Protein AF-A0A9W9ABX6-F1 (afdb_monomer_lite)

Sequence (262 aa):
MSFTVTTTETIQERRARLVCEQAERSRLRQLEVEAQEAAFEEEMLRLEEEAAREAEREAEKKRVEEEKKLEEEKQAAKKREEERILEENIAKAKADALKKLAEEERIRDQRRSQALQELQEHRNHAAQAASRHSSDQASQEPSGSKQKIFKSASVVRNTPEVERLVLKRKRPVSVIGIAPDPNEDPTPGNDDDDNDESDDEDDDDDDAPPTPSRNREACLRCVMQGNTINCIAQPGKPRTQACLRCHQQRQWCSWSGENAVS

Secondary structure (DSSP, 8-state):
----------HHHHHHHHHHHHHHHHHHHHHHHHHHHHHHHHHHHHHHHHHHHHHHHHHHHHHHHHHHHHHHHHHHHHHHHHHHHHHHHHHHHHHHHHHHHHHHHHHHHHHHHHHHHHHHHHHHHHHHHHHHHHHHHTT-------------------PPP--------------------------------------------TT------TT----HHHHHTT--TT-PPPTTS-TTSPPHHHHHTT------SS----

pLDDT: mean 72.2, std 23.85, range [30.09, 97.62]

Structure (mmCIF, N/CA/C/O backbone):
data_AF-A0A9W9ABX6-F1
#
_entry.id   AF-A0A9W9ABX6-F1
#
loop_
_atom_site.group_PDB
_atom_site.id
_atom_site.type_symbol
_atom_site.label_atom_id
_atom_site.label_alt_id
_atom_site.label_comp_id
_atom_site.label_asym_id
_atom_site.label_entity_id
_atom_site.label_seq_id
_atom_site.pdbx_PDB_ins_code
_atom_site.Cartn_x
_atom_site.Cartn_y
_atom_site.Cartn_z
_atom_site.occupancy
_atom_site.B_iso_or_equiv
_atom_site.auth_seq_id
_atom_site.auth_comp_id
_atom_site.auth_asym_id
_atom_site.auth_atom_id
_atom_site.pdbx_PDB_model_num
ATOM 1 N N . MET A 1 1 ? -42.541 -33.511 94.798 1.00 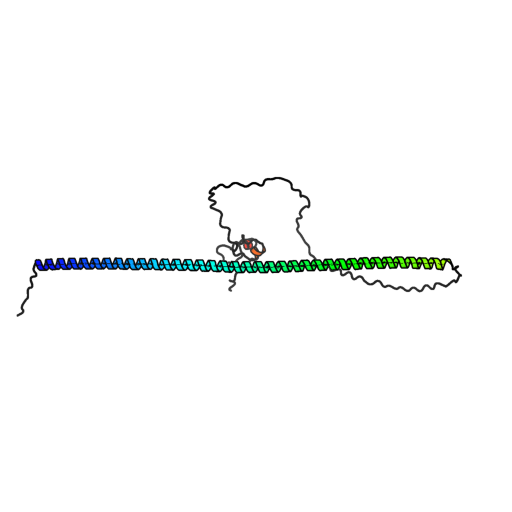41.09 1 MET A N 1
ATOM 2 C CA . MET A 1 1 ? -43.414 -33.378 93.608 1.00 41.09 1 MET A CA 1
ATOM 3 C C . MET A 1 1 ? -43.090 -32.054 92.935 1.00 41.09 1 MET A C 1
ATOM 5 O O . MET A 1 1 ? -42.639 -31.149 93.627 1.00 41.09 1 MET A O 1
ATOM 9 N N . SER A 1 2 ? -43.203 -31.984 91.612 1.00 44.22 2 SER A N 1
ATOM 10 C CA . SER A 1 2 ? -42.590 -30.934 90.786 1.00 44.22 2 SER A CA 1
ATOM 11 C C . SER A 1 2 ? -43.296 -29.578 90.896 1.00 44.22 2 SER A C 1
ATOM 13 O O . SER A 1 2 ? -44.522 -29.525 90.895 1.00 44.22 2 SER A O 1
ATOM 15 N N . PHE A 1 3 ? -42.528 -28.484 90.916 1.00 46.59 3 PHE A N 1
ATOM 16 C CA . PHE A 1 3 ? -43.066 -27.131 90.750 1.00 46.59 3 PHE A CA 1
ATOM 17 C C . PHE A 1 3 ? -43.376 -26.867 89.270 1.00 46.59 3 PHE A C 1
ATOM 19 O O . PHE A 1 3 ? -42.469 -26.821 88.441 1.00 46.59 3 PHE A O 1
ATOM 26 N N . THR A 1 4 ? -44.648 -26.663 88.938 1.00 58.16 4 THR A N 1
ATOM 27 C CA . THR A 1 4 ? -45.074 -26.171 87.622 1.00 58.16 4 THR A CA 1
ATOM 28 C C . THR A 1 4 ? -45.026 -24.646 87.607 1.00 58.16 4 THR A C 1
ATOM 30 O O . THR A 1 4 ? -45.903 -23.992 88.170 1.00 58.16 4 THR A O 1
ATOM 33 N N . VAL A 1 5 ? -44.010 -24.070 86.964 1.00 47.75 5 VAL A N 1
ATOM 34 C CA . VAL A 1 5 ? -43.932 -22.621 86.735 1.00 47.75 5 VAL A CA 1
ATOM 35 C C . VAL A 1 5 ? -44.854 -22.256 85.571 1.00 47.75 5 VAL A C 1
ATOM 37 O O . VAL A 1 5 ? -44.554 -22.555 84.419 1.00 47.75 5 VAL A O 1
ATOM 40 N N . THR A 1 6 ? -45.981 -21.609 85.865 1.00 56.56 6 THR A N 1
ATOM 41 C CA . THR A 1 6 ? -46.888 -21.044 84.856 1.00 56.56 6 THR A CA 1
ATOM 42 C C . THR A 1 6 ? -46.567 -19.570 84.624 1.00 56.56 6 THR A C 1
ATOM 44 O O . THR A 1 6 ? -47.013 -18.707 85.379 1.00 56.56 6 THR A O 1
ATOM 47 N N . THR A 1 7 ? -45.803 -19.267 83.577 1.00 60.34 7 THR A N 1
ATOM 48 C CA . THR A 1 7 ? -45.544 -17.893 83.124 1.00 60.34 7 THR A CA 1
ATOM 49 C C . THR A 1 7 ? -46.699 -17.377 82.262 1.00 60.34 7 THR A C 1
ATOM 51 O O . THR A 1 7 ? -46.778 -17.651 81.066 1.00 60.34 7 THR A O 1
ATOM 54 N N . THR A 1 8 ? -47.608 -16.605 82.859 1.00 66.38 8 THR A N 1
ATOM 55 C CA . THR A 1 8 ? -48.624 -15.841 82.118 1.00 66.38 8 THR A CA 1
ATOM 56 C C . THR A 1 8 ? -48.053 -14.501 81.665 1.00 66.38 8 THR A C 1
ATOM 58 O O . THR A 1 8 ? -47.990 -13.555 82.447 1.00 66.38 8 THR A O 1
ATOM 61 N N . GLU A 1 9 ? -47.643 -14.435 80.401 1.00 72.62 9 GLU A N 1
ATOM 62 C CA . GLU A 1 9 ? -47.173 -13.213 79.739 1.00 72.62 9 GLU A CA 1
ATOM 63 C C . GLU A 1 9 ? -48.304 -12.177 79.609 1.00 72.62 9 GLU A C 1
ATOM 65 O O . GLU A 1 9 ? -49.440 -12.506 79.251 1.00 72.62 9 GLU A O 1
ATOM 70 N N . THR A 1 10 ? -48.011 -10.913 79.913 1.00 83.19 10 THR A N 1
ATOM 71 C CA . THR A 1 10 ? -49.010 -9.841 79.913 1.00 83.19 10 THR A CA 1
ATOM 72 C C . THR A 1 10 ? -49.314 -9.329 78.502 1.00 83.19 10 THR A C 1
ATOM 74 O O . THR A 1 10 ? -48.494 -9.370 77.583 1.00 83.19 10 THR A O 1
ATOM 77 N N . ILE A 1 11 ? -50.508 -8.751 78.324 1.00 84.25 11 ILE A N 1
ATOM 78 C CA . ILE A 1 11 ? -50.924 -8.142 77.047 1.00 84.25 11 ILE A CA 1
ATOM 79 C C . ILE A 1 11 ? -49.982 -6.992 76.633 1.00 84.25 11 ILE A C 1
ATOM 81 O O . ILE A 1 11 ? -49.797 -6.755 75.438 1.00 84.25 11 ILE A O 1
ATOM 85 N N . GLN A 1 12 ? -49.365 -6.292 77.593 1.00 83.38 12 GLN A N 1
ATOM 86 C CA . GLN A 1 12 ? -48.385 -5.238 77.314 1.00 83.38 12 GLN A CA 1
ATOM 87 C C . GLN A 1 12 ? -47.055 -5.802 76.798 1.00 83.38 12 GLN A C 1
ATOM 89 O O . GLN A 1 12 ? -46.573 -5.321 75.775 1.00 83.38 12 GLN A O 1
ATOM 94 N N . GLU A 1 13 ? -46.505 -6.850 77.419 1.00 85.88 13 GLU A N 1
ATOM 95 C CA . GLU A 1 13 ? -45.278 -7.516 76.942 1.00 85.88 13 GLU A CA 1
ATOM 96 C C . GLU A 1 13 ? -45.457 -8.071 75.524 1.00 85.88 13 GLU A C 1
ATOM 98 O O . GLU A 1 13 ? -44.597 -7.886 74.660 1.00 85.88 13 GLU A O 1
ATOM 103 N N . ARG A 1 14 ? -46.623 -8.666 75.245 1.00 88.00 14 ARG A N 1
ATOM 104 C CA . ARG A 1 14 ? -46.950 -9.194 73.915 1.00 88.00 14 ARG A CA 1
ATOM 105 C C . ARG A 1 14 ? -47.042 -8.098 72.847 1.00 88.00 14 ARG A C 1
ATOM 107 O O . ARG A 1 14 ? -46.602 -8.304 71.720 1.00 88.00 14 ARG A O 1
ATOM 114 N N . ARG A 1 15 ? -47.575 -6.917 73.194 1.00 90.06 15 ARG A N 1
ATOM 115 C CA . ARG A 1 15 ? -47.576 -5.737 72.306 1.00 90.06 15 ARG A CA 1
ATOM 116 C C . ARG A 1 15 ? -46.169 -5.179 72.097 1.00 90.06 15 ARG A C 1
ATOM 118 O O . ARG A 1 15 ? -45.836 -4.839 70.968 1.00 90.06 15 ARG A O 1
ATOM 125 N N . ALA A 1 16 ? -45.350 -5.118 73.147 1.00 89.62 16 ALA A N 1
ATOM 126 C CA . ALA A 1 16 ? -43.971 -4.647 73.051 1.00 89.62 16 ALA A CA 1
ATOM 127 C C . ALA A 1 16 ? -43.136 -5.532 72.108 1.00 89.62 16 ALA A C 1
ATOM 129 O O . ALA A 1 16 ? -42.480 -4.999 71.216 1.00 89.62 16 ALA A O 1
ATOM 130 N N . ARG A 1 17 ? -43.236 -6.869 72.218 1.00 91.38 17 ARG A N 1
ATOM 131 C CA . ARG A 1 17 ? -42.565 -7.785 71.274 1.00 91.38 17 ARG A CA 1
ATOM 132 C C . ARG A 1 17 ? -42.998 -7.571 69.830 1.00 91.38 17 ARG A C 1
ATOM 134 O O . ARG A 1 17 ? -42.131 -7.437 68.979 1.00 91.38 17 ARG A O 1
ATOM 141 N N . LEU A 1 18 ? -44.301 -7.475 69.555 1.00 92.75 18 LEU A N 1
ATOM 142 C CA . LEU A 1 18 ? -44.794 -7.266 68.186 1.00 92.75 18 LEU A CA 1
ATOM 143 C C . LEU A 1 18 ? -44.271 -5.962 67.559 1.00 92.75 18 LEU A C 1
ATOM 145 O O . LEU A 1 18 ? -43.960 -5.944 66.372 1.00 92.75 18 LEU A O 1
ATOM 149 N N . VAL A 1 19 ? -44.130 -4.888 68.346 1.00 93.88 19 VAL A N 1
ATOM 150 C CA . VAL A 1 19 ? -43.532 -3.627 67.873 1.00 93.88 19 VAL A CA 1
ATOM 151 C C . VAL A 1 19 ? -42.033 -3.790 67.596 1.00 93.88 19 VAL A C 1
ATOM 153 O O . VAL A 1 19 ? -41.567 -3.330 66.555 1.00 93.88 19 VAL A O 1
ATOM 156 N N . CYS A 1 20 ? -41.285 -4.481 68.464 1.00 93.69 20 CYS A N 1
ATOM 157 C CA . CYS A 1 20 ? -39.868 -4.773 68.225 1.00 93.69 20 CYS A CA 1
ATOM 158 C C . CYS A 1 20 ? -39.660 -5.665 66.989 1.00 93.69 20 CYS A C 1
ATOM 160 O O . CYS A 1 20 ? -38.882 -5.304 66.112 1.00 93.69 20 CYS A O 1
ATOM 162 N N . GLU A 1 21 ? -40.410 -6.763 66.856 1.00 94.06 21 GLU A N 1
ATOM 163 C CA . GLU A 1 21 ? -40.367 -7.657 65.688 1.00 94.06 21 GLU A CA 1
ATOM 164 C C . GLU A 1 21 ? -40.720 -6.915 64.386 1.00 94.06 21 GLU A C 1
ATOM 166 O O . GLU A 1 21 ? -40.119 -7.158 63.338 1.00 94.06 21 GLU A O 1
ATOM 171 N N . GLN A 1 22 ? -41.679 -5.982 64.429 1.00 95.12 22 GLN A N 1
ATOM 172 C CA . GLN A 1 22 ? -42.030 -5.152 63.276 1.00 95.12 22 GLN A CA 1
ATOM 173 C C . GLN A 1 22 ? -40.922 -4.147 62.925 1.00 95.12 22 GLN A C 1
ATOM 175 O O . GLN A 1 22 ? -40.647 -3.941 61.740 1.00 95.12 22 GLN A O 1
ATOM 180 N N . ALA A 1 23 ? -40.261 -3.550 63.921 1.00 94.75 23 ALA A N 1
ATOM 181 C CA . ALA A 1 23 ? -39.119 -2.662 63.713 1.00 94.75 23 ALA A CA 1
ATOM 182 C C . ALA A 1 23 ? -37.911 -3.423 63.133 1.00 94.75 23 ALA A C 1
ATOM 184 O O . ALA A 1 23 ? -37.329 -2.983 62.142 1.00 94.75 23 ALA A O 1
ATOM 185 N N . GLU A 1 24 ? -37.589 -4.603 63.671 1.00 94.94 24 GLU A N 1
ATOM 186 C CA . GLU A 1 24 ? -36.521 -5.478 63.167 1.00 94.94 24 GLU A CA 1
ATOM 187 C C . GLU A 1 24 ? -36.789 -5.931 61.727 1.00 94.94 24 GLU A C 1
ATOM 189 O O . GLU A 1 24 ? -35.914 -5.799 60.873 1.00 94.94 24 GLU A O 1
ATOM 194 N N . ARG A 1 25 ? -38.016 -6.365 61.407 1.00 95.44 25 ARG A N 1
ATOM 195 C CA . ARG A 1 25 ? -38.411 -6.693 60.023 1.00 95.44 25 ARG A CA 1
ATOM 196 C C . ARG A 1 25 ? -38.320 -5.501 59.075 1.00 95.44 25 ARG A C 1
ATOM 198 O O . ARG A 1 25 ? -37.985 -5.687 57.909 1.00 95.44 25 ARG A O 1
ATOM 205 N N . SER A 1 26 ? -38.631 -4.295 59.547 1.00 94.56 26 SER A N 1
ATOM 206 C CA . SER A 1 26 ? -38.529 -3.081 58.726 1.00 94.56 26 SER A CA 1
ATOM 207 C C . SER A 1 26 ? -37.066 -2.743 58.432 1.00 94.56 26 SER A C 1
ATOM 209 O O . SER A 1 26 ? -36.729 -2.457 57.287 1.00 94.56 26 SER A O 1
ATOM 211 N N . ARG A 1 27 ? -36.186 -2.882 59.432 1.00 96.06 27 ARG A N 1
ATOM 212 C CA . ARG A 1 27 ? -34.737 -2.701 59.286 1.00 96.06 27 ARG A CA 1
ATOM 213 C C . ARG A 1 27 ? -34.101 -3.751 58.370 1.00 96.06 27 ARG A C 1
ATOM 215 O O . ARG A 1 27 ? -33.256 -3.400 57.558 1.00 96.06 27 ARG A O 1
ATOM 222 N N . LEU A 1 28 ? -34.509 -5.018 58.472 1.00 95.69 28 LEU A N 1
ATOM 223 C CA . LEU A 1 28 ? -34.023 -6.077 57.578 1.00 95.69 28 LEU A CA 1
ATOM 224 C C . LEU A 1 28 ? -34.397 -5.795 56.118 1.00 95.69 28 LEU A C 1
ATOM 226 O O . LEU A 1 28 ? -33.534 -5.886 55.257 1.00 95.69 28 LEU A O 1
ATOM 230 N N . ARG A 1 29 ? -35.632 -5.354 55.849 1.00 96.00 29 ARG A N 1
ATOM 231 C CA . ARG A 1 29 ? -36.054 -4.953 54.495 1.00 96.00 29 ARG A CA 1
ATOM 232 C C . ARG A 1 29 ? -35.278 -3.756 53.946 1.00 96.00 29 ARG A C 1
ATOM 234 O O . ARG A 1 29 ? -35.019 -3.718 52.754 1.00 96.00 29 ARG A O 1
ATOM 241 N N . GLN A 1 30 ? -34.921 -2.786 54.790 1.00 95.56 30 GLN A N 1
ATOM 242 C CA . GLN A 1 30 ? -34.069 -1.666 54.370 1.00 95.56 30 GLN A CA 1
ATOM 243 C C . GLN A 1 30 ? -32.682 -2.162 53.951 1.00 95.56 30 GLN A C 1
ATOM 245 O O . GLN A 1 30 ? -32.239 -1.840 52.859 1.00 95.56 30 GLN A O 1
ATOM 250 N N . LEU A 1 31 ? -32.061 -3.035 54.752 1.00 96.19 31 LEU A N 1
ATOM 251 C CA . LEU A 1 31 ? -30.770 -3.649 54.418 1.00 96.19 31 LEU A CA 1
ATOM 252 C C . LEU A 1 31 ? -30.837 -4.543 53.164 1.00 96.19 31 LEU A C 1
ATOM 254 O O . LEU A 1 31 ? -29.873 -4.603 52.411 1.00 96.19 31 LEU A O 1
ATOM 258 N N . GLU A 1 32 ? -31.959 -5.231 52.921 1.00 96.31 32 GLU A N 1
ATOM 259 C CA . GLU A 1 32 ? -32.188 -5.996 51.685 1.00 96.31 32 GLU A CA 1
ATOM 260 C C . GLU A 1 32 ? -32.271 -5.087 50.447 1.00 96.31 32 GLU A C 1
ATOM 262 O O . GLU A 1 32 ? -31.734 -5.452 49.405 1.00 96.31 32 GLU A O 1
ATOM 267 N N . VAL A 1 33 ? -32.905 -3.913 50.557 1.00 96.81 33 VAL A N 1
ATOM 268 C CA . VAL A 1 33 ? -32.974 -2.920 49.469 1.00 96.81 33 VAL A CA 1
ATOM 269 C C . VAL A 1 33 ? -31.610 -2.269 49.237 1.00 96.81 33 VAL A C 1
ATOM 271 O O . VAL A 1 33 ? -31.133 -2.292 48.110 1.00 96.81 33 VAL A O 1
ATOM 274 N N . GLU A 1 34 ? -30.932 -1.799 50.289 1.00 95.81 34 GLU A N 1
ATOM 275 C CA . GLU A 1 34 ? -29.579 -1.220 50.198 1.00 95.81 34 GLU A CA 1
ATOM 276 C C . GLU A 1 34 ? -28.578 -2.210 49.566 1.00 95.81 34 GLU A C 1
ATOM 278 O O . GLU A 1 34 ? -27.744 -1.825 48.750 1.00 95.81 34 GLU A O 1
ATOM 283 N N . ALA A 1 35 ? -28.684 -3.506 49.885 1.00 96.12 35 ALA A N 1
ATOM 284 C CA . ALA A 1 35 ? -27.854 -4.546 49.276 1.00 96.12 35 ALA A CA 1
ATOM 285 C C . ALA A 1 35 ? -28.201 -4.824 47.799 1.00 96.12 35 ALA A C 1
ATOM 287 O O . ALA A 1 35 ? -27.311 -5.180 47.029 1.00 96.12 35 ALA A O 1
ATOM 288 N N . GLN A 1 36 ? -29.468 -4.678 47.395 1.00 95.69 36 GLN A N 1
ATOM 289 C CA . GLN A 1 36 ? -29.889 -4.805 45.992 1.00 95.69 36 GLN A CA 1
ATOM 290 C C . GLN A 1 36 ? -29.460 -3.593 45.159 1.00 95.69 36 GLN A C 1
ATOM 292 O O . GLN A 1 36 ? -28.973 -3.771 44.046 1.00 95.69 36 GLN A O 1
ATOM 297 N N . GLU A 1 37 ? -29.590 -2.383 45.706 1.00 95.94 37 GLU A N 1
ATOM 298 C CA . GLU A 1 37 ? -29.136 -1.140 45.073 1.00 95.94 37 GLU A CA 1
ATOM 299 C C . GLU A 1 37 ? -27.613 -1.162 44.871 1.00 95.94 37 GLU A C 1
ATOM 301 O O . GLU A 1 37 ? -27.150 -0.985 43.747 1.00 95.94 37 GLU A O 1
ATOM 306 N N . ALA A 1 38 ? -26.837 -1.519 45.902 1.00 96.06 38 ALA A N 1
ATOM 307 C CA . ALA A 1 38 ? -25.381 -1.647 45.790 1.00 96.06 38 ALA A CA 1
ATOM 308 C C . ALA A 1 38 ? -24.937 -2.719 44.772 1.00 96.06 38 ALA A C 1
ATOM 310 O O . ALA A 1 38 ? -23.965 -2.515 44.045 1.00 96.06 38 ALA A O 1
ATOM 311 N N . ALA A 1 39 ? -25.648 -3.851 44.685 1.00 96.25 39 ALA A N 1
ATOM 312 C CA . ALA A 1 39 ? -25.354 -4.887 43.692 1.00 96.25 39 ALA A CA 1
ATOM 313 C C . ALA A 1 39 ? -25.654 -4.421 42.254 1.00 96.25 39 ALA A C 1
ATOM 315 O O . ALA A 1 39 ? -24.902 -4.746 41.336 1.00 96.25 39 ALA A O 1
ATOM 316 N N . PHE A 1 40 ? -26.721 -3.639 42.062 1.00 96.88 40 PHE A N 1
ATOM 317 C CA . PHE A 1 40 ? -27.065 -3.052 40.768 1.00 96.88 40 PHE A CA 1
ATOM 318 C C . PHE A 1 40 ? -26.068 -1.960 40.344 1.00 96.88 40 PHE A C 1
ATOM 320 O O . PHE A 1 40 ? -25.673 -1.913 39.180 1.00 96.88 40 PHE A O 1
ATOM 327 N N . GLU A 1 41 ? -25.609 -1.120 41.278 1.00 96.50 41 GLU A N 1
ATOM 328 C CA . GLU A 1 41 ? -24.541 -0.144 41.022 1.00 96.50 41 GLU A CA 1
ATOM 329 C C . GLU A 1 41 ? -23.219 -0.829 40.629 1.00 96.50 41 GLU A C 1
ATOM 331 O O . GLU A 1 41 ? -22.569 -0.397 39.675 1.00 96.50 41 GLU A O 1
ATOM 336 N N . GLU A 1 42 ? -22.837 -1.930 41.293 1.00 95.81 42 GLU A N 1
ATOM 337 C CA . GLU A 1 42 ? -21.649 -2.711 40.912 1.00 95.81 42 GLU A CA 1
ATOM 338 C C . GLU A 1 42 ? -21.794 -3.329 39.507 1.00 95.81 42 GLU A C 1
ATOM 340 O O . GLU A 1 42 ? -20.853 -3.278 38.712 1.00 95.81 42 GLU A O 1
ATOM 345 N N . GLU A 1 43 ? -22.964 -3.881 39.167 1.00 95.81 43 GLU A N 1
ATOM 346 C CA . GLU A 1 43 ? -23.227 -4.442 37.835 1.00 95.81 43 GLU A CA 1
ATOM 347 C C . GLU A 1 43 ? -23.165 -3.366 36.738 1.00 95.81 43 GLU A C 1
ATOM 349 O O . GLU A 1 43 ? -22.490 -3.561 35.725 1.00 95.81 43 GLU A O 1
ATOM 354 N N . MET A 1 44 ? -23.776 -2.198 36.968 1.00 97.00 44 MET A N 1
ATOM 355 C CA . MET A 1 44 ? -23.713 -1.052 36.054 1.00 97.00 44 MET A CA 1
ATOM 356 C C . MET A 1 44 ? -22.277 -0.568 35.819 1.00 97.00 44 MET A C 1
ATOM 358 O O . MET A 1 44 ? -21.867 -0.419 34.668 1.00 97.00 44 MET A O 1
ATOM 362 N N . LEU A 1 45 ? -21.480 -0.393 36.880 1.00 97.31 45 LEU A N 1
ATOM 363 C CA . LEU A 1 45 ? -20.075 0.023 36.761 1.00 97.31 45 LEU A CA 1
ATOM 364 C C . LEU A 1 45 ? -19.230 -0.990 35.975 1.00 97.31 45 LEU A C 1
ATOM 366 O O . LEU A 1 45 ? -18.337 -0.605 35.219 1.00 97.31 45 LEU A O 1
ATOM 370 N N . ARG A 1 46 ? -19.515 -2.289 36.116 1.00 96.62 46 ARG A N 1
ATOM 371 C CA . ARG A 1 46 ? -18.826 -3.340 35.353 1.00 96.62 46 ARG A CA 1
ATOM 372 C C . ARG A 1 46 ? -19.202 -3.334 33.873 1.00 96.62 46 ARG A C 1
ATOM 374 O O . ARG A 1 46 ? -18.323 -3.559 33.045 1.00 96.62 46 ARG A O 1
ATOM 381 N N . LEU A 1 47 ? -20.463 -3.052 33.541 1.00 96.56 47 LEU A N 1
ATOM 382 C CA . LEU A 1 47 ? -20.912 -2.889 32.155 1.00 96.56 47 LEU A CA 1
ATOM 383 C C . LEU A 1 47 ? -20.289 -1.646 31.499 1.00 96.56 47 LEU A C 1
ATOM 385 O O . LEU A 1 47 ? -19.844 -1.725 30.355 1.00 96.56 47 LEU A O 1
ATOM 389 N N . GLU A 1 48 ? -20.187 -0.528 32.224 1.00 96.69 48 GLU A N 1
ATOM 390 C CA . GLU A 1 48 ? -19.489 0.674 31.744 1.00 96.69 48 GLU A CA 1
ATOM 391 C C . GLU A 1 48 ? -17.986 0.424 31.525 1.00 96.69 48 GLU A C 1
ATOM 393 O O . GLU A 1 48 ? -17.441 0.823 30.492 1.00 96.69 48 GLU A O 1
ATOM 398 N N . GLU A 1 49 ? -17.312 -0.288 32.439 1.00 96.81 49 GLU A N 1
ATOM 399 C CA . GLU A 1 49 ? -15.899 -0.654 32.267 1.00 96.81 49 GLU A CA 1
ATOM 400 C C . GLU A 1 49 ? -15.689 -1.606 31.073 1.00 96.81 49 GLU A C 1
ATOM 402 O O . GLU A 1 49 ? -14.728 -1.452 30.313 1.00 96.81 49 GLU A O 1
ATOM 407 N N . GLU A 1 50 ? -16.576 -2.585 30.873 1.00 96.50 50 GLU A N 1
ATOM 408 C CA . GLU A 1 50 ? -16.494 -3.508 29.737 1.00 96.50 50 GLU A CA 1
ATOM 409 C C . GLU A 1 50 ? -16.714 -2.786 28.398 1.00 96.50 50 GLU A C 1
ATOM 411 O O . GLU A 1 50 ? -15.908 -2.962 27.480 1.00 96.50 50 GLU A O 1
ATOM 416 N N . ALA A 1 51 ? -17.705 -1.892 28.317 1.00 96.50 51 ALA A N 1
ATOM 417 C CA . ALA A 1 51 ? -17.944 -1.055 27.142 1.00 96.50 51 ALA A CA 1
ATOM 418 C C . ALA A 1 51 ? -16.756 -0.121 26.834 1.00 96.50 51 ALA A C 1
ATOM 420 O O . ALA A 1 51 ? -16.347 0.004 25.678 1.00 96.50 51 ALA A O 1
ATOM 421 N N . ALA A 1 52 ? -16.143 0.486 27.858 1.00 96.69 52 ALA A N 1
ATOM 422 C CA . ALA A 1 52 ? -14.950 1.317 27.689 1.00 96.69 52 ALA A CA 1
ATOM 423 C C . ALA A 1 52 ? -13.752 0.512 27.147 1.00 96.69 52 ALA A C 1
ATOM 425 O O . ALA A 1 52 ? -13.064 0.961 26.226 1.00 96.69 52 ALA A O 1
ATOM 426 N N . ARG A 1 53 ? -13.533 -0.708 27.660 1.00 96.25 53 ARG A N 1
ATOM 427 C CA . ARG A 1 53 ? -12.485 -1.625 27.173 1.00 96.25 53 ARG A CA 1
ATOM 428 C C . ARG A 1 53 ? -12.756 -2.132 25.755 1.00 96.25 53 ARG A C 1
ATOM 430 O O . ARG A 1 53 ? -11.808 -2.389 25.013 1.00 96.25 53 ARG A O 1
ATOM 437 N N . GLU A 1 54 ? -14.015 -2.313 25.359 1.00 96.62 54 GLU A N 1
ATOM 438 C CA . GLU A 1 54 ? -14.359 -2.670 23.979 1.00 96.62 54 GLU A CA 1
ATOM 439 C C . GLU A 1 54 ? -14.087 -1.507 23.014 1.00 96.62 54 GLU A C 1
ATOM 441 O O . GLU A 1 54 ? -13.420 -1.712 21.996 1.00 96.62 54 GLU A O 1
ATOM 446 N N . ALA A 1 55 ? -14.483 -0.285 23.380 1.00 96.12 55 ALA A N 1
ATOM 447 C CA . ALA A 1 55 ? -14.194 0.922 22.607 1.00 96.12 55 ALA A CA 1
ATOM 448 C C . ALA A 1 55 ? -12.680 1.168 22.438 1.00 96.12 55 ALA A C 1
ATOM 450 O O . ALA A 1 55 ? -12.227 1.492 21.337 1.00 96.12 55 ALA A O 1
ATOM 451 N N . GLU A 1 56 ? -11.876 0.950 23.487 1.00 95.94 56 GLU A N 1
ATOM 452 C CA . GLU A 1 56 ? -10.410 1.037 23.412 1.00 95.94 56 GLU A CA 1
ATOM 453 C C . GLU A 1 56 ? -9.828 0.012 22.422 1.00 95.94 56 GLU A C 1
ATOM 455 O O . GLU A 1 56 ? -9.024 0.368 21.558 1.00 95.94 56 GLU A O 1
ATOM 460 N N . ARG A 1 57 ? -10.290 -1.246 22.472 1.00 96.06 57 ARG A N 1
ATOM 461 C CA . ARG A 1 57 ? -9.871 -2.301 21.529 1.00 96.06 57 ARG A CA 1
ATOM 462 C C . ARG A 1 57 ? -10.287 -2.006 20.090 1.00 96.06 57 ARG A C 1
ATOM 464 O O . ARG A 1 57 ? -9.570 -2.386 19.165 1.00 96.06 57 ARG A O 1
ATOM 471 N N . GLU A 1 58 ? -11.444 -1.388 19.866 1.00 96.31 58 GLU A N 1
ATOM 472 C CA . GLU A 1 58 ? -11.865 -0.984 18.521 1.00 96.31 58 GLU A CA 1
ATOM 473 C C . GLU A 1 58 ? -10.999 0.168 17.990 1.00 96.31 58 GLU A C 1
ATOM 475 O O . GLU A 1 58 ? -10.550 0.124 16.842 1.00 96.31 58 GLU A O 1
ATOM 480 N N . ALA A 1 59 ? -10.691 1.157 18.834 1.00 96.19 59 ALA A N 1
ATOM 481 C CA . ALA A 1 59 ? -9.785 2.249 18.493 1.00 96.19 59 ALA A CA 1
ATOM 482 C C . ALA A 1 59 ? -8.358 1.748 18.194 1.00 96.19 59 ALA A C 1
ATOM 484 O O . ALA A 1 59 ? -7.749 2.181 17.215 1.00 96.19 59 ALA A O 1
ATOM 485 N N . GLU A 1 60 ? -7.835 0.799 18.977 1.00 95.81 60 GLU A N 1
ATOM 486 C CA . GLU A 1 60 ? -6.534 0.171 18.720 1.00 95.81 60 GLU A CA 1
ATOM 487 C C . GLU A 1 60 ? -6.526 -0.587 17.382 1.00 95.81 60 GLU A C 1
ATOM 489 O O . GLU A 1 60 ? -5.626 -0.376 16.567 1.00 95.81 60 GLU A O 1
ATOM 494 N N . LYS A 1 61 ? -7.561 -1.392 17.093 1.00 96.88 61 LYS A N 1
ATOM 495 C CA . LYS A 1 61 ? -7.699 -2.085 15.797 1.00 96.88 61 LYS A CA 1
ATOM 496 C C . LYS A 1 61 ? -7.695 -1.111 14.618 1.00 96.88 61 LYS A C 1
ATOM 498 O O . LYS A 1 61 ? -6.977 -1.358 13.651 1.00 96.88 61 LYS A O 1
ATOM 503 N N . LYS A 1 62 ? -8.448 -0.006 14.703 1.00 97.06 62 LYS A N 1
ATOM 504 C CA . LYS A 1 62 ? -8.483 1.030 13.653 1.00 97.06 62 LYS A CA 1
ATOM 505 C C . LYS A 1 62 ? -7.101 1.643 13.429 1.00 97.06 62 LYS A C 1
ATOM 507 O O . LYS A 1 62 ? -6.652 1.706 12.289 1.00 97.06 62 LYS A O 1
ATOM 512 N N . ARG A 1 63 ? -6.380 1.987 14.502 1.00 96.50 63 ARG A N 1
ATOM 513 C CA . ARG A 1 63 ? -5.009 2.521 14.413 1.00 96.50 63 ARG A CA 1
ATOM 514 C C . ARG A 1 63 ? -4.027 1.537 13.772 1.00 96.50 63 ARG A C 1
ATOM 516 O O . ARG A 1 63 ? -3.228 1.948 12.937 1.00 96.50 63 ARG A O 1
ATOM 523 N N . VAL A 1 64 ? -4.099 0.250 14.119 1.00 96.31 64 VAL A N 1
ATOM 524 C CA . VAL A 1 64 ? -3.257 -0.798 13.508 1.00 96.31 64 VAL A CA 1
ATOM 525 C C . VAL A 1 64 ? -3.604 -1.005 12.028 1.00 96.31 64 VAL A C 1
ATOM 527 O O . VAL A 1 64 ? -2.711 -1.212 11.206 1.00 96.31 64 VAL A O 1
ATOM 530 N N . GLU A 1 65 ? -4.883 -0.920 11.653 1.00 95.69 65 GLU A N 1
ATOM 531 C CA . GLU A 1 65 ? -5.310 -1.001 10.251 1.00 95.69 65 GLU A CA 1
ATOM 532 C C . GLU A 1 65 ? -4.834 0.211 9.429 1.00 95.69 65 GLU A C 1
ATOM 534 O O . GLU A 1 65 ? -4.347 0.040 8.309 1.00 95.69 65 GLU A O 1
ATOM 539 N N . GLU A 1 66 ? -4.924 1.423 9.980 1.00 96.06 66 GLU A N 1
ATOM 540 C CA . GLU A 1 66 ? -4.405 2.654 9.369 1.00 96.06 66 GLU A CA 1
ATOM 541 C C . GLU A 1 66 ? -2.879 2.621 9.208 1.00 96.06 66 GLU A C 1
ATOM 543 O O . GLU A 1 66 ? -2.371 2.921 8.125 1.00 96.06 66 GLU A O 1
ATOM 548 N N . GLU A 1 67 ? -2.141 2.195 10.238 1.00 96.12 67 GLU A N 1
ATOM 549 C CA . GLU A 1 67 ? -0.684 2.039 10.169 1.00 96.12 67 GLU A CA 1
ATOM 550 C C . GLU A 1 67 ? -0.282 1.023 9.090 1.00 96.12 67 GLU A C 1
ATOM 552 O O . GLU A 1 67 ? 0.608 1.298 8.281 1.00 96.12 67 GLU A O 1
ATOM 557 N N . LYS A 1 68 ? -1.000 -0.106 8.994 1.00 97.31 68 LYS A N 1
ATOM 558 C CA . LYS A 1 68 ? -0.777 -1.111 7.947 1.00 97.31 68 LYS A CA 1
ATOM 559 C C . LYS A 1 68 ? -1.057 -0.564 6.544 1.00 97.31 68 LYS A C 1
ATOM 561 O O . LYS A 1 68 ? -0.244 -0.781 5.648 1.00 97.31 68 LYS A O 1
ATOM 566 N N . LYS A 1 69 ? -2.161 0.167 6.342 1.00 96.75 69 LYS A N 1
ATOM 567 C CA . LYS A 1 69 ? -2.473 0.825 5.055 1.00 96.75 69 LYS A CA 1
ATOM 568 C C . LYS A 1 69 ? -1.372 1.807 4.652 1.00 96.75 69 LYS A C 1
ATOM 570 O O . LYS A 1 69 ? -0.938 1.806 3.503 1.00 96.75 69 LYS A O 1
ATOM 575 N N . LEU A 1 70 ? -0.875 2.591 5.607 1.00 96.56 70 LEU A N 1
ATOM 576 C CA . LEU A 1 70 ? 0.192 3.564 5.391 1.00 96.56 70 LEU A CA 1
ATOM 577 C C . LEU A 1 70 ? 1.558 2.899 5.127 1.00 96.56 70 LEU A C 1
ATOM 579 O O . LEU A 1 70 ? 2.380 3.447 4.388 1.00 96.56 70 LEU A O 1
ATOM 583 N N . GLU A 1 71 ? 1.821 1.709 5.676 1.00 95.38 71 GLU A N 1
ATOM 584 C CA . GLU A 1 71 ? 2.992 0.913 5.295 1.00 95.38 71 GLU A CA 1
ATOM 585 C C . GLU A 1 71 ? 2.851 0.325 3.880 1.00 95.38 71 GLU A C 1
ATOM 587 O O . GLU A 1 71 ? 3.774 0.449 3.071 1.00 95.38 71 GLU A O 1
ATOM 592 N N . GLU A 1 72 ? 1.695 -0.257 3.546 1.00 95.75 72 GLU A N 1
ATOM 593 C CA . GLU A 1 72 ? 1.402 -0.791 2.209 1.00 95.75 72 GLU A CA 1
ATOM 594 C C . GLU A 1 72 ? 1.520 0.299 1.127 1.00 95.75 72 GLU A C 1
ATOM 596 O O . GLU A 1 72 ? 2.149 0.070 0.088 1.00 95.75 72 GLU A O 1
ATOM 601 N N . GLU A 1 73 ? 1.024 1.512 1.391 1.00 96.00 73 GLU A N 1
ATOM 602 C CA . GLU A 1 73 ? 1.183 2.668 0.503 1.00 96.00 73 GLU A CA 1
ATOM 603 C C . GLU A 1 73 ? 2.659 3.066 0.334 1.00 96.00 73 GLU A C 1
ATOM 605 O O . GLU A 1 73 ? 3.129 3.226 -0.796 1.00 96.00 73 GLU A O 1
ATOM 610 N N . LYS A 1 74 ? 3.436 3.148 1.424 1.00 96.88 74 LYS A N 1
ATOM 611 C CA . LYS A 1 74 ? 4.886 3.419 1.359 1.00 96.88 74 LYS A CA 1
ATOM 612 C C . LYS A 1 74 ? 5.634 2.359 0.546 1.00 96.88 74 LYS A C 1
ATOM 614 O O . LYS A 1 74 ? 6.558 2.698 -0.196 1.00 96.88 74 LYS A O 1
ATOM 619 N N . GLN A 1 75 ? 5.261 1.085 0.667 1.00 95.75 75 GLN A N 1
ATOM 620 C CA . GLN A 1 75 ? 5.849 0.007 -0.133 1.00 95.75 75 GLN A CA 1
ATOM 621 C C . GLN A 1 75 ? 5.443 0.109 -1.614 1.00 95.75 75 GLN A C 1
ATOM 623 O O . GLN A 1 75 ? 6.280 -0.112 -2.491 1.00 95.75 75 GLN A O 1
ATOM 628 N N . ALA A 1 76 ? 4.196 0.484 -1.915 1.00 96.56 76 ALA A N 1
ATOM 629 C CA . ALA A 1 76 ? 3.734 0.723 -3.282 1.00 96.56 76 ALA A CA 1
ATOM 630 C C . ALA A 1 76 ? 4.430 1.936 -3.930 1.00 96.56 76 ALA A C 1
ATOM 632 O O . ALA A 1 76 ? 4.844 1.858 -5.087 1.00 96.56 76 ALA A O 1
ATOM 633 N N . ALA A 1 77 ? 4.623 3.026 -3.182 1.00 96.62 77 ALA A N 1
ATOM 634 C CA . ALA A 1 77 ? 5.343 4.214 -3.634 1.00 96.62 77 ALA A CA 1
ATOM 635 C C . ALA A 1 77 ? 6.806 3.899 -3.989 1.00 96.62 77 ALA A C 1
ATOM 637 O O . ALA A 1 77 ? 7.258 4.260 -5.075 1.00 96.62 77 ALA A O 1
ATOM 638 N N . LYS A 1 78 ? 7.517 3.144 -3.135 1.00 96.88 78 LYS A N 1
ATOM 639 C CA . LYS A 1 78 ? 8.890 2.683 -3.419 1.00 96.88 78 LYS A CA 1
ATOM 640 C C . LYS A 1 78 ? 8.972 1.850 -4.699 1.00 96.88 78 LYS A C 1
ATOM 642 O O . LYS A 1 78 ? 9.819 2.124 -5.540 1.00 96.88 78 LYS A O 1
ATOM 647 N N . LYS A 1 79 ? 8.057 0.891 -4.892 1.00 96.56 79 LYS A N 1
ATOM 648 C CA . LYS A 1 79 ? 8.015 0.062 -6.113 1.00 96.56 79 LYS A CA 1
ATOM 649 C C . LYS A 1 79 ? 7.798 0.898 -7.379 1.00 96.56 79 LYS A C 1
ATOM 651 O O . LYS A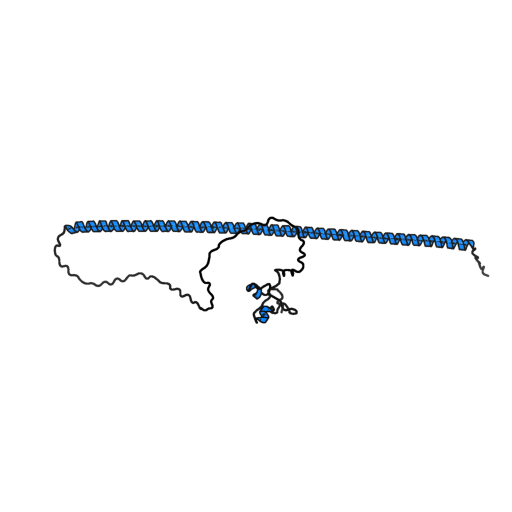 1 79 ? 8.481 0.666 -8.369 1.00 96.56 79 LYS A O 1
ATOM 656 N N . ARG A 1 80 ? 6.906 1.897 -7.337 1.00 95.94 80 ARG A N 1
ATOM 657 C CA . ARG A 1 80 ? 6.692 2.840 -8.455 1.00 95.94 80 ARG A CA 1
ATOM 658 C C . ARG A 1 80 ? 7.936 3.684 -8.753 1.00 95.94 80 ARG A C 1
ATOM 660 O O . ARG A 1 80 ? 8.218 3.974 -9.911 1.00 95.94 80 ARG A O 1
ATOM 667 N N . GLU A 1 81 ? 8.685 4.085 -7.727 1.00 96.31 81 GLU A N 1
ATOM 668 C CA . GLU A 1 81 ? 9.938 4.823 -7.908 1.00 96.31 81 GLU A CA 1
ATOM 669 C C . GLU A 1 81 ? 11.050 3.945 -8.507 1.00 96.31 81 GLU A C 1
ATOM 671 O O . GLU A 1 81 ? 11.722 4.376 -9.446 1.00 96.31 81 GLU A O 1
ATOM 676 N N . GLU A 1 82 ? 11.203 2.708 -8.028 1.00 96.38 82 GLU A N 1
ATOM 677 C CA . GLU A 1 82 ? 12.130 1.714 -8.587 1.00 96.38 82 GLU A CA 1
ATOM 678 C C . GLU A 1 82 ? 11.807 1.399 -10.059 1.00 96.38 82 GLU A C 1
ATOM 680 O O . GLU A 1 82 ? 12.711 1.374 -10.898 1.00 96.38 82 GLU A O 1
ATOM 685 N N . GLU A 1 83 ? 10.523 1.232 -10.393 1.00 96.19 83 GLU A N 1
ATOM 686 C CA . GLU A 1 83 ? 10.035 1.031 -11.762 1.00 96.19 83 GLU A CA 1
ATOM 687 C C . GLU A 1 83 ? 10.368 2.230 -12.664 1.00 96.19 83 GLU A C 1
ATOM 689 O O . GLU A 1 83 ? 10.995 2.052 -13.708 1.00 96.19 83 GLU A O 1
ATOM 694 N N . ARG A 1 84 ? 10.082 3.464 -12.220 1.00 97.62 84 ARG A N 1
ATOM 695 C CA . ARG A 1 84 ? 10.434 4.695 -12.953 1.00 97.62 84 ARG A CA 1
ATOM 696 C C . ARG A 1 84 ? 11.941 4.805 -13.223 1.00 97.62 84 ARG A C 1
ATOM 698 O O . ARG A 1 84 ? 12.344 5.187 -14.320 1.00 97.62 84 ARG A O 1
ATOM 705 N N . ILE A 1 85 ? 12.786 4.467 -12.244 1.00 96.94 85 ILE A N 1
ATOM 706 C CA . ILE A 1 85 ? 14.253 4.474 -12.404 1.00 96.94 85 ILE A CA 1
ATOM 707 C C . ILE A 1 85 ? 14.694 3.406 -13.419 1.00 96.94 85 ILE A C 1
ATOM 709 O O . ILE A 1 85 ? 15.589 3.648 -14.234 1.00 96.94 85 ILE A O 1
ATOM 713 N N . LEU A 1 86 ? 14.072 2.224 -13.403 1.00 96.50 86 LEU A N 1
ATOM 714 C CA . LEU A 1 86 ? 14.340 1.162 -14.374 1.00 96.50 86 LEU A CA 1
ATOM 715 C C . LEU A 1 86 ? 13.946 1.591 -15.798 1.00 96.50 86 LEU A C 1
ATOM 717 O O . LEU A 1 86 ? 14.741 1.424 -16.726 1.00 96.50 86 LEU A O 1
ATOM 721 N N . GLU A 1 87 ? 12.768 2.194 -15.972 1.00 96.31 87 GLU A N 1
ATOM 722 C CA . GLU A 1 87 ? 12.309 2.736 -17.255 1.00 96.31 87 GLU A CA 1
ATOM 723 C C . GLU A 1 87 ? 13.237 3.832 -17.790 1.00 96.31 87 GLU A C 1
ATOM 725 O O . GLU A 1 87 ? 13.631 3.784 -18.959 1.00 96.31 87 GLU A O 1
ATOM 730 N N . GLU A 1 88 ? 13.659 4.777 -16.943 1.00 97.19 88 GLU A N 1
ATOM 731 C CA . GLU A 1 88 ? 14.596 5.839 -17.323 1.00 97.19 88 GLU A CA 1
ATOM 732 C C . GLU A 1 88 ? 15.943 5.261 -17.793 1.00 97.19 88 GLU A C 1
ATOM 734 O O . GLU A 1 88 ? 16.500 5.690 -18.809 1.00 97.19 88 GLU A O 1
ATOM 739 N N . ASN A 1 89 ? 16.455 4.236 -17.105 1.00 97.31 89 ASN A N 1
ATOM 740 C CA . ASN A 1 89 ? 17.685 3.548 -17.495 1.00 97.31 89 ASN A CA 1
ATOM 741 C C . ASN A 1 89 ? 17.533 2.784 -18.822 1.00 97.31 89 ASN A C 1
ATOM 743 O O . ASN A 1 89 ? 18.434 2.830 -19.665 1.00 97.31 89 ASN A O 1
ATOM 747 N N . ILE A 1 90 ? 16.384 2.141 -19.060 1.00 96.38 90 ILE A N 1
ATOM 748 C CA . ILE A 1 90 ? 16.066 1.497 -20.344 1.00 96.38 90 ILE A CA 1
ATOM 749 C C . ILE A 1 90 ? 15.965 2.543 -21.466 1.00 96.38 90 ILE A C 1
ATOM 751 O O . ILE A 1 90 ? 16.470 2.310 -22.567 1.00 96.38 90 ILE A O 1
ATOM 755 N N . ALA A 1 91 ? 15.353 3.701 -21.208 1.00 96.88 91 ALA A N 1
ATOM 756 C CA . ALA A 1 91 ? 15.243 4.795 -22.170 1.00 96.88 91 ALA A CA 1
ATOM 757 C C . ALA A 1 91 ? 16.621 5.374 -22.537 1.00 96.88 91 ALA A C 1
ATOM 759 O O . ALA A 1 91 ? 16.929 5.507 -23.725 1.00 96.88 91 ALA A O 1
ATOM 760 N N . LYS A 1 92 ? 17.490 5.624 -21.546 1.00 97.25 92 LYS A N 1
ATOM 761 C CA . LYS A 1 92 ? 18.888 6.045 -21.758 1.00 97.25 92 LYS A CA 1
ATOM 762 C C . LYS A 1 92 ? 19.670 5.020 -22.584 1.00 97.25 92 LYS A C 1
ATOM 764 O O . LYS A 1 92 ? 20.264 5.382 -23.598 1.00 97.25 92 LYS A O 1
ATOM 769 N N . ALA A 1 93 ? 19.598 3.736 -22.224 1.00 96.50 93 ALA A N 1
ATOM 770 C CA . ALA A 1 93 ? 20.280 2.667 -22.955 1.00 96.50 93 ALA A CA 1
ATOM 771 C C . ALA A 1 93 ? 19.812 2.556 -24.420 1.00 96.50 93 ALA A C 1
ATOM 773 O O . ALA A 1 93 ? 20.637 2.385 -25.320 1.00 96.50 93 ALA A O 1
ATOM 774 N N . LYS A 1 94 ? 18.504 2.710 -24.683 1.00 97.12 94 LYS A N 1
ATOM 775 C CA . LYS A 1 94 ? 17.949 2.775 -26.047 1.00 97.12 94 LYS A CA 1
ATOM 776 C C . LYS A 1 94 ? 18.456 4.000 -26.813 1.00 97.12 94 LYS A C 1
ATOM 778 O O . LYS A 1 94 ? 18.871 3.859 -27.962 1.00 97.12 94 LYS A O 1
ATOM 783 N N . ALA A 1 95 ? 18.464 5.179 -26.191 1.00 96.75 95 ALA A N 1
ATOM 784 C CA . ALA A 1 95 ? 18.948 6.408 -26.818 1.00 96.75 95 ALA A CA 1
ATOM 785 C C . ALA A 1 95 ? 20.435 6.312 -27.202 1.00 96.75 95 ALA A C 1
ATOM 787 O O . ALA A 1 95 ? 20.813 6.695 -28.308 1.00 96.75 95 ALA A O 1
ATOM 788 N N . ASP A 1 96 ? 21.276 5.745 -26.336 1.00 96.44 96 ASP A N 1
ATOM 789 C CA . ASP A 1 96 ? 22.704 5.576 -26.621 1.00 96.44 96 ASP A CA 1
ATOM 790 C C . ASP A 1 96 ? 22.984 4.469 -27.651 1.00 96.44 96 ASP A C 1
ATOM 792 O O . ASP A 1 96 ? 23.913 4.598 -28.451 1.00 96.44 96 ASP A O 1
ATOM 796 N N . ALA A 1 97 ? 22.158 3.419 -27.708 1.00 96.19 97 ALA A N 1
ATOM 797 C CA . ALA A 1 97 ? 22.210 2.434 -28.790 1.00 96.19 97 ALA A CA 1
ATOM 798 C C . ALA A 1 97 ? 21.867 3.064 -30.155 1.00 96.19 97 ALA A C 1
ATOM 800 O O . ALA A 1 97 ? 22.579 2.829 -31.133 1.00 96.19 97 ALA A O 1
ATOM 801 N N . LEU A 1 98 ? 20.836 3.916 -30.219 1.00 95.88 98 LEU A N 1
ATOM 802 C CA . LEU A 1 98 ? 20.468 4.647 -31.438 1.00 95.88 98 LEU A CA 1
ATOM 803 C C . LEU A 1 98 ? 21.565 5.625 -31.885 1.00 95.88 98 LEU A C 1
ATOM 805 O O . LEU A 1 98 ? 21.879 5.674 -33.073 1.00 95.88 98 LEU A O 1
ATOM 809 N N . LYS A 1 99 ? 22.206 6.348 -30.953 1.00 96.31 99 LYS A N 1
ATOM 810 C CA . LYS A 1 99 ? 23.359 7.215 -31.272 1.00 96.31 99 LYS A CA 1
ATOM 811 C C . LYS A 1 99 ? 24.511 6.426 -31.898 1.00 96.31 99 LYS A C 1
ATOM 813 O O . LYS A 1 99 ? 25.046 6.859 -32.913 1.00 96.31 99 LYS A O 1
ATOM 818 N N . LYS A 1 100 ? 24.860 5.261 -31.336 1.00 96.12 100 LYS A N 1
ATOM 819 C CA . LYS A 1 100 ? 25.928 4.395 -31.869 1.00 96.12 100 LYS A CA 1
ATOM 820 C C . LYS A 1 100 ? 25.610 3.871 -33.269 1.00 96.12 100 LYS A C 1
ATOM 822 O O . LYS A 1 100 ? 26.495 3.862 -34.117 1.00 96.12 100 LYS A O 1
ATOM 827 N N . LEU A 1 101 ? 24.359 3.484 -33.530 1.00 95.50 101 LEU A N 1
ATOM 828 C CA . LEU A 1 101 ? 23.923 3.065 -34.868 1.00 95.50 101 LEU A CA 1
ATOM 829 C C . LEU A 1 101 ? 24.021 4.212 -35.886 1.00 95.50 101 LEU A C 1
ATOM 831 O O . LEU A 1 101 ? 24.551 4.010 -36.975 1.00 95.50 101 LEU A O 1
ATOM 835 N N . ALA A 1 102 ? 23.584 5.420 -35.515 1.00 95.44 102 ALA A N 1
ATOM 836 C CA . ALA A 1 102 ? 23.698 6.603 -36.368 1.00 95.44 102 ALA A CA 1
ATOM 837 C C . ALA A 1 102 ? 25.165 7.011 -36.623 1.00 95.44 102 ALA A C 1
ATOM 839 O O . ALA A 1 102 ? 25.509 7.458 -37.715 1.00 95.44 102 ALA A O 1
ATOM 840 N N . GLU A 1 103 ? 26.052 6.848 -35.639 1.00 95.69 103 GLU A N 1
ATOM 841 C CA . GLU A 1 103 ? 27.491 7.074 -35.809 1.00 95.69 103 GLU A CA 1
ATOM 842 C C . GLU A 1 103 ? 28.130 6.026 -36.738 1.00 95.69 103 GLU A C 1
ATOM 844 O O . GLU A 1 103 ? 28.868 6.391 -37.656 1.00 95.69 103 GLU A O 1
ATOM 849 N N . GLU A 1 104 ? 27.796 4.741 -36.575 1.00 95.50 104 GLU A N 1
ATOM 850 C CA . GLU A 1 104 ? 28.273 3.671 -37.459 1.00 95.50 104 GLU A CA 1
ATOM 851 C C . GLU A 1 104 ? 27.808 3.878 -38.910 1.00 95.50 104 GLU A C 1
ATOM 853 O O . GLU A 1 104 ? 28.590 3.694 -39.846 1.00 95.50 104 GLU A O 1
ATOM 858 N N . GLU A 1 105 ? 26.560 4.310 -39.113 1.00 96.00 105 GLU A N 1
ATOM 859 C CA . GLU A 1 105 ? 26.021 4.640 -40.435 1.00 96.00 105 GLU A CA 1
ATOM 860 C C . GLU A 1 105 ? 26.773 5.812 -41.081 1.00 96.00 105 GLU A C 1
ATOM 862 O O . GLU A 1 105 ? 27.222 5.695 -42.223 1.00 96.00 105 GLU A O 1
ATOM 867 N N . ARG A 1 106 ? 27.050 6.890 -40.332 1.00 96.00 106 ARG A N 1
ATOM 868 C CA . ARG A 1 106 ? 27.871 8.014 -40.826 1.00 96.00 106 ARG A CA 1
ATOM 869 C C . ARG A 1 106 ? 29.289 7.580 -41.205 1.00 96.00 106 ARG A C 1
ATOM 871 O O . ARG A 1 106 ? 29.802 8.026 -42.230 1.00 96.00 106 ARG A O 1
ATOM 878 N N . ILE A 1 107 ? 29.916 6.691 -40.430 1.00 96.19 107 ILE A N 1
ATOM 879 C CA . ILE A 1 107 ? 31.235 6.122 -40.761 1.00 96.19 107 ILE A CA 1
ATOM 880 C C . ILE A 1 107 ? 31.151 5.247 -42.023 1.00 96.19 107 ILE A C 1
ATOM 882 O O . ILE A 1 107 ? 32.050 5.282 -42.868 1.00 96.19 107 ILE A O 1
ATOM 886 N N . ARG A 1 108 ? 30.073 4.471 -42.185 1.00 95.62 108 ARG A N 1
ATOM 887 C CA . ARG A 1 108 ? 29.836 3.632 -43.370 1.00 95.62 108 ARG A CA 1
ATOM 888 C C . ARG A 1 108 ? 29.682 4.479 -44.635 1.00 95.62 108 ARG A C 1
ATOM 890 O O . ARG A 1 108 ? 30.299 4.152 -45.649 1.00 95.62 108 ARG A O 1
ATOM 897 N N . ASP A 1 109 ? 28.944 5.583 -44.561 1.00 95.88 109 ASP A N 1
ATOM 898 C CA . ASP A 1 109 ? 28.779 6.516 -45.678 1.00 95.88 109 ASP A CA 1
ATOM 899 C C . ASP A 1 109 ? 30.068 7.279 -46.010 1.00 95.88 109 ASP A C 1
ATOM 901 O O . ASP A 1 109 ? 30.395 7.420 -47.189 1.00 95.88 109 ASP A O 1
ATOM 905 N N . GLN A 1 110 ? 30.860 7.686 -45.010 1.00 96.62 110 GLN A N 1
ATOM 906 C CA . GLN A 1 110 ? 32.193 8.266 -45.234 1.00 96.62 110 GLN A CA 1
ATOM 907 C C . GLN A 1 110 ? 33.137 7.296 -45.959 1.00 96.62 110 GLN A C 1
ATOM 909 O O . GLN A 1 110 ? 33.814 7.682 -46.909 1.00 96.62 110 GLN A O 1
ATOM 914 N N . ARG A 1 111 ? 33.155 6.014 -45.570 1.00 96.25 111 ARG A N 1
ATOM 915 C CA . ARG A 1 111 ? 33.942 4.987 -46.278 1.00 96.25 111 ARG A CA 1
ATOM 916 C C . ARG A 1 111 ? 33.441 4.767 -47.705 1.00 96.25 111 ARG A C 1
ATOM 918 O O . ARG A 1 111 ? 34.237 4.557 -48.616 1.00 96.25 111 ARG A O 1
ATOM 925 N N . ARG A 1 112 ? 32.122 4.825 -47.916 1.00 95.94 112 ARG A N 1
ATOM 926 C CA . ARG A 1 112 ? 31.509 4.680 -49.241 1.00 95.94 112 ARG A CA 1
ATOM 927 C C . ARG A 1 112 ? 31.847 5.853 -50.162 1.00 95.94 112 ARG A C 1
ATOM 929 O O . ARG A 1 112 ? 32.125 5.615 -51.335 1.00 95.94 112 ARG A O 1
ATOM 936 N N . SER A 1 113 ? 31.841 7.090 -49.664 1.00 95.44 113 SER A N 1
ATOM 937 C CA . SER A 1 113 ? 32.216 8.263 -50.464 1.00 95.44 113 SER A CA 1
ATOM 938 C C . SER A 1 113 ? 33.711 8.278 -50.795 1.00 95.44 113 SER A C 1
ATOM 940 O O . SER A 1 113 ? 34.056 8.524 -51.948 1.00 95.44 113 SER A O 1
ATOM 942 N N . GLN A 1 114 ? 34.580 7.903 -49.847 1.00 96.12 114 GLN A N 1
ATOM 943 C CA . GLN A 1 114 ? 36.017 7.710 -50.088 1.00 96.12 114 GLN A CA 1
ATOM 944 C C . GLN A 1 114 ? 36.278 6.672 -51.192 1.00 96.12 114 GLN A C 1
ATOM 946 O O . GLN A 1 114 ? 36.942 6.984 -52.176 1.00 96.12 114 GLN A O 1
ATOM 951 N N . ALA A 1 115 ? 35.670 5.484 -51.108 1.00 95.12 115 ALA A N 1
ATOM 952 C CA . ALA A 1 115 ? 35.834 4.443 -52.128 1.00 95.12 115 ALA A CA 1
ATOM 953 C C . ALA A 1 115 ? 35.330 4.870 -53.525 1.00 95.12 115 ALA A C 1
ATOM 955 O O . ALA A 1 115 ? 35.893 4.474 -54.546 1.00 95.12 115 ALA A O 1
ATOM 956 N N . LEU A 1 116 ? 34.274 5.693 -53.598 1.00 95.56 116 LEU A N 1
ATOM 957 C CA . LEU A 1 116 ? 33.800 6.263 -54.866 1.00 95.56 116 LEU A CA 1
ATOM 958 C C . LEU A 1 116 ? 34.779 7.300 -55.437 1.00 95.56 116 LEU A C 1
ATOM 960 O O . LEU A 1 116 ? 34.987 7.320 -56.652 1.00 95.56 116 LEU A O 1
ATOM 964 N N . GLN A 1 117 ? 35.402 8.117 -54.583 1.00 95.69 117 GLN A N 1
ATOM 965 C CA . GLN A 1 117 ? 36.440 9.061 -54.993 1.00 95.69 117 GLN A CA 1
ATOM 966 C C . GLN A 1 117 ? 37.683 8.323 -55.517 1.00 95.69 117 GLN A C 1
ATOM 968 O O . GLN A 1 117 ? 38.132 8.614 -56.624 1.00 95.69 117 GLN A O 1
ATOM 973 N N . GLU A 1 118 ? 38.181 7.313 -54.797 1.00 95.00 118 GLU A N 1
ATOM 974 C CA . GLU A 1 118 ? 39.311 6.475 -55.231 1.00 95.00 118 GLU A CA 1
ATOM 975 C C . GLU A 1 118 ? 39.042 5.816 -56.596 1.00 95.00 118 GLU A C 1
ATOM 977 O O . GLU A 1 118 ? 39.892 5.842 -57.487 1.00 95.00 118 GLU A O 1
ATOM 982 N N . LEU A 1 119 ? 37.833 5.283 -56.816 1.00 93.94 119 LEU A N 1
ATOM 983 C CA . LEU A 1 119 ? 37.425 4.727 -58.113 1.00 93.94 119 LEU A CA 1
ATOM 984 C C . LEU A 1 119 ? 37.407 5.780 -59.235 1.00 93.94 119 LEU A C 1
ATOM 986 O O . LEU A 1 119 ? 37.775 5.475 -60.374 1.00 93.94 119 LEU A O 1
ATOM 990 N N . GLN A 1 120 ? 36.993 7.014 -58.938 1.00 94.38 120 GLN A N 1
ATOM 991 C CA . GLN A 1 120 ? 37.009 8.119 -59.896 1.00 94.38 120 GLN A CA 1
ATOM 992 C C . GLN A 1 120 ? 38.445 8.559 -60.226 1.00 94.38 120 GLN A C 1
ATOM 994 O O . GLN A 1 120 ? 38.766 8.772 -61.397 1.00 94.38 120 GLN A O 1
ATOM 999 N N . GLU A 1 121 ? 39.329 8.627 -59.231 1.00 94.19 121 GLU A N 1
ATOM 1000 C CA . GLU A 1 121 ? 40.753 8.926 -59.408 1.00 94.19 121 GLU A CA 1
ATOM 1001 C C . GLU A 1 121 ? 41.464 7.828 -60.213 1.00 94.19 121 GLU A C 1
ATOM 1003 O O . GLU A 1 121 ? 42.136 8.134 -61.201 1.00 94.19 121 GLU A O 1
ATOM 1008 N N . HIS A 1 122 ? 41.222 6.549 -59.905 1.00 93.06 122 HIS A N 1
ATOM 1009 C CA . HIS A 1 122 ? 41.708 5.417 -60.700 1.00 93.06 122 HIS A CA 1
ATOM 1010 C C . HIS A 1 122 ? 41.220 5.469 -62.154 1.00 93.06 122 HIS A C 1
ATOM 1012 O O . HIS A 1 122 ? 42.007 5.236 -63.075 1.00 93.06 122 HIS A O 1
ATOM 1018 N N . ARG A 1 123 ? 39.944 5.810 -62.388 1.00 92.44 123 ARG A N 1
ATOM 1019 C CA . ARG A 1 123 ? 39.389 5.978 -63.742 1.00 92.44 123 ARG A CA 1
ATOM 1020 C C . ARG A 1 123 ? 40.065 7.127 -64.495 1.00 92.44 123 ARG A C 1
ATOM 1022 O O . ARG A 1 123 ? 40.396 6.965 -65.669 1.00 92.44 123 ARG A O 1
ATOM 1029 N N . ASN A 1 124 ? 40.295 8.259 -63.831 1.00 92.19 124 ASN A N 1
ATOM 1030 C CA . ASN A 1 124 ? 40.991 9.406 -64.414 1.00 92.19 124 ASN A CA 1
ATOM 1031 C C . ASN A 1 124 ? 42.449 9.059 -64.752 1.00 92.19 124 ASN A C 1
ATOM 1033 O O . ASN A 1 124 ? 42.906 9.348 -65.857 1.00 92.19 124 ASN A O 1
ATOM 1037 N N . HIS A 1 125 ? 43.160 8.378 -63.850 1.00 89.50 125 HIS A N 1
ATOM 1038 C CA . HIS A 1 125 ? 44.531 7.923 -64.081 1.00 89.50 125 HIS A CA 1
ATOM 1039 C C . HIS A 1 125 ? 44.612 6.915 -65.240 1.00 89.50 125 HIS A C 1
ATOM 1041 O O . HIS A 1 125 ? 45.480 7.034 -66.103 1.00 89.50 125 HIS A O 1
ATOM 1047 N N . ALA A 1 126 ? 43.676 5.963 -65.323 1.00 87.31 126 ALA A N 1
ATOM 1048 C CA . ALA A 1 126 ? 43.595 5.018 -66.436 1.00 87.31 126 ALA A CA 1
ATOM 1049 C C . ALA A 1 126 ? 43.333 5.720 -67.782 1.00 87.31 126 ALA A C 1
ATOM 1051 O O . ALA A 1 126 ? 43.968 5.383 -68.781 1.00 87.31 126 ALA A O 1
ATOM 1052 N N . ALA A 1 127 ? 42.459 6.733 -67.812 1.00 85.06 127 ALA A N 1
ATOM 1053 C CA . ALA A 1 127 ? 42.216 7.540 -69.009 1.00 85.06 127 ALA A CA 1
ATOM 1054 C C . ALA A 1 127 ? 43.456 8.354 -69.430 1.00 85.06 127 ALA A C 1
ATOM 1056 O O . ALA A 1 127 ? 43.787 8.404 -70.614 1.00 85.06 127 ALA A O 1
ATOM 1057 N N . GLN A 1 128 ? 44.190 8.937 -68.475 1.00 84.19 128 GLN A N 1
ATOM 1058 C CA . GLN A 1 128 ? 45.451 9.637 -68.748 1.00 84.19 128 GLN A CA 1
ATOM 1059 C C . GLN A 1 128 ? 46.549 8.685 -69.250 1.00 84.19 128 GLN A C 1
ATOM 1061 O O . GLN A 1 128 ? 47.262 9.019 -70.196 1.00 84.19 128 GLN A O 1
ATOM 1066 N N . ALA A 1 129 ? 46.667 7.487 -68.671 1.00 77.62 129 ALA A N 1
ATOM 1067 C CA . ALA A 1 129 ? 47.609 6.465 -69.124 1.00 77.62 129 ALA A CA 1
ATOM 1068 C C . ALA A 1 129 ? 47.282 5.977 -70.547 1.00 77.62 129 ALA A C 1
ATOM 1070 O O . ALA A 1 129 ? 48.174 5.904 -71.391 1.00 77.62 129 ALA A O 1
ATOM 1071 N N . ALA A 1 130 ? 46.001 5.726 -70.844 1.00 74.94 130 ALA A N 1
ATOM 1072 C CA . ALA A 1 130 ? 45.547 5.387 -72.191 1.00 74.94 130 ALA A CA 1
ATOM 1073 C C . ALA A 1 130 ? 45.869 6.507 -73.197 1.00 74.94 130 ALA A C 1
ATOM 1075 O O . ALA A 1 130 ? 46.421 6.225 -74.258 1.00 74.94 130 ALA A O 1
ATOM 1076 N N . SER A 1 131 ? 45.616 7.771 -72.831 1.00 70.00 131 SER A N 1
ATOM 1077 C CA . SER A 1 131 ? 45.944 8.937 -73.663 1.00 70.00 131 SER A CA 1
ATOM 1078 C C . SER A 1 131 ? 47.438 9.015 -73.999 1.00 70.00 131 SER A C 1
ATOM 1080 O O . SER A 1 131 ? 47.782 9.290 -75.149 1.00 70.00 131 SER A O 1
ATOM 1082 N N . ARG A 1 132 ? 48.327 8.748 -73.030 1.00 65.06 132 ARG A N 1
ATOM 1083 C CA . ARG A 1 132 ? 49.783 8.707 -73.258 1.00 65.06 132 ARG A CA 1
ATOM 1084 C C . ARG A 1 132 ? 50.170 7.586 -74.225 1.00 65.06 132 ARG A C 1
ATOM 1086 O O . ARG A 1 132 ? 50.857 7.851 -75.206 1.00 65.06 132 ARG A O 1
ATOM 1093 N N . HIS A 1 133 ? 49.644 6.375 -74.030 1.00 59.62 133 HIS A N 1
ATOM 1094 C CA . HIS A 1 133 ? 49.904 5.255 -74.941 1.00 59.62 133 HIS A CA 1
ATOM 1095 C C . HIS A 1 133 ? 49.410 5.503 -76.377 1.00 59.62 133 HIS A C 1
ATOM 1097 O O . HIS A 1 133 ? 50.084 5.089 -77.320 1.00 59.62 133 HIS A O 1
ATOM 1103 N N . SER A 1 134 ? 48.293 6.215 -76.571 1.00 57.50 134 SER A N 1
ATOM 1104 C CA . SER A 1 134 ? 47.848 6.620 -77.914 1.00 57.50 134 SER A CA 1
ATOM 1105 C C . SER A 1 134 ? 48.727 7.698 -78.565 1.00 57.50 134 SER A C 1
ATOM 1107 O O . SER A 1 134 ? 48.815 7.727 -79.790 1.00 57.50 134 SER A O 1
ATOM 1109 N N . SER A 1 135 ? 49.412 8.548 -77.789 1.00 55.66 135 SER A N 1
ATOM 1110 C CA . SER A 1 135 ? 50.410 9.483 -78.336 1.00 55.66 135 SER A CA 1
ATOM 1111 C C . SER A 1 135 ? 51.713 8.780 -78.725 1.00 55.66 135 SER A C 1
ATOM 1113 O O . SER A 1 135 ? 52.239 9.056 -79.800 1.00 55.66 135 SER A O 1
ATOM 1115 N N . ASP A 1 136 ? 52.200 7.835 -77.915 1.00 52.44 136 ASP A N 1
ATOM 1116 C CA . ASP A 1 136 ? 53.441 7.105 -78.220 1.00 52.44 136 ASP A CA 1
ATOM 1117 C C . ASP A 1 136 ? 53.284 6.157 -79.426 1.00 52.44 136 ASP A C 1
ATOM 1119 O O . ASP A 1 136 ? 54.199 6.028 -80.242 1.00 52.44 136 ASP A O 1
ATOM 1123 N N . GLN A 1 137 ? 52.110 5.535 -79.606 1.00 51.44 137 GLN A N 1
ATOM 1124 C CA . GLN A 1 137 ? 51.839 4.687 -80.779 1.00 51.44 137 GLN A CA 1
ATOM 1125 C C . GLN A 1 137 ? 51.620 5.467 -82.084 1.00 51.44 137 GLN A C 1
ATOM 1127 O O . GLN A 1 137 ? 51.752 4.884 -83.158 1.00 51.44 137 GLN A O 1
ATOM 1132 N N . ALA A 1 138 ? 51.354 6.776 -82.034 1.00 51.38 138 ALA A N 1
ATOM 1133 C CA . ALA A 1 138 ? 51.195 7.595 -83.240 1.00 51.38 138 ALA A CA 1
ATOM 1134 C C . ALA A 1 138 ? 52.516 7.845 -84.003 1.00 51.38 138 ALA A C 1
ATOM 1136 O O . ALA A 1 138 ? 52.482 8.385 -85.106 1.00 51.38 138 ALA A O 1
ATOM 1137 N N . SER A 1 139 ? 53.668 7.455 -83.435 1.00 51.09 139 SER A N 1
ATOM 1138 C CA . SER A 1 139 ? 55.006 7.662 -84.020 1.00 51.09 139 SER A CA 1
ATOM 1139 C C . SER A 1 139 ? 55.758 6.370 -84.382 1.00 51.09 139 SER A C 1
ATOM 1141 O O . SER A 1 139 ? 56.953 6.426 -84.668 1.00 51.09 139 SER A O 1
ATOM 1143 N N . GLN A 1 140 ? 55.099 5.203 -84.392 1.00 50.88 140 GLN A N 1
ATOM 1144 C CA . GLN A 1 140 ? 55.696 3.960 -84.904 1.00 50.88 140 GLN A CA 1
ATOM 1145 C C . GLN A 1 140 ? 54.889 3.389 -86.071 1.00 50.88 140 GLN A C 1
ATOM 1147 O O . GLN A 1 140 ? 53.770 2.906 -85.903 1.00 50.88 140 GLN A O 1
ATOM 1152 N N . GLU A 1 141 ? 55.496 3.394 -87.260 1.00 51.69 141 GLU A N 1
ATOM 1153 C CA . GLU A 1 141 ? 54.991 2.629 -88.399 1.00 51.69 141 GLU A CA 1
ATOM 1154 C C . GLU A 1 141 ? 54.947 1.125 -88.067 1.00 51.69 141 GLU A C 1
ATOM 1156 O O . GLU A 1 141 ? 55.852 0.606 -87.399 1.00 51.69 141 GLU A O 1
ATOM 1161 N N . PRO A 1 142 ? 53.944 0.378 -88.563 1.00 45.94 142 PRO A N 1
ATOM 1162 C CA . PRO A 1 142 ? 53.849 -1.057 -88.335 1.00 45.94 142 PRO A CA 1
ATOM 1163 C C . PRO A 1 142 ? 54.895 -1.811 -89.170 1.00 45.94 142 PRO A C 1
ATOM 1165 O O . PRO A 1 142 ? 54.605 -2.324 -90.254 1.00 45.94 142 PRO A O 1
ATOM 1168 N N . SER A 1 143 ? 56.120 -1.923 -88.648 1.00 45.16 143 SER A N 1
ATOM 1169 C CA . SER A 1 143 ? 57.138 -2.808 -89.222 1.00 45.16 143 SER A CA 1
ATOM 1170 C C . SER A 1 143 ? 56.644 -4.262 -89.188 1.00 45.16 143 SER A C 1
ATOM 1172 O O . SER A 1 143 ? 56.432 -4.877 -88.140 1.00 45.16 143 SER A O 1
ATOM 1174 N N . GLY A 1 144 ? 56.359 -4.802 -90.373 1.00 50.34 144 GLY A N 1
ATOM 1175 C CA . GLY A 1 144 ? 55.634 -6.058 -90.503 1.00 50.34 144 GLY A CA 1
ATOM 1176 C C . GLY A 1 144 ? 56.454 -7.269 -90.061 1.00 50.34 144 GLY A C 1
ATOM 1177 O O . GLY A 1 144 ? 57.409 -7.653 -90.732 1.00 50.34 144 GLY A O 1
ATOM 1178 N N . SER A 1 145 ? 56.005 -7.964 -89.013 1.00 48.94 145 SER A N 1
ATOM 1179 C CA . SER A 1 145 ? 56.427 -9.341 -88.743 1.00 48.94 145 SER A CA 1
ATOM 1180 C C . SER A 1 145 ? 55.214 -10.257 -88.548 1.00 48.94 145 SER A C 1
ATOM 1182 O O . SER A 1 145 ? 54.368 -10.063 -87.679 1.00 48.94 145 SER A O 1
ATOM 1184 N N . LYS A 1 146 ? 55.101 -11.279 -89.407 1.00 54.62 146 LYS A N 1
ATOM 1185 C CA . LYS A 1 146 ? 54.028 -12.283 -89.349 1.00 54.62 146 LYS A CA 1
ATOM 1186 C C . LYS A 1 146 ? 54.316 -13.293 -88.236 1.00 54.62 146 LYS A C 1
ATOM 1188 O O . LYS A 1 146 ? 54.764 -14.407 -88.511 1.00 54.62 146 LYS A O 1
ATOM 1193 N N . GLN A 1 147 ? 54.059 -12.925 -86.983 1.00 54.44 147 GLN A N 1
ATOM 1194 C CA . GLN A 1 147 ? 54.080 -13.894 -85.888 1.00 54.44 147 GLN A CA 1
ATOM 1195 C C . GLN A 1 147 ? 52.844 -14.803 -85.959 1.00 54.44 147 GLN A C 1
ATOM 1197 O O . GLN A 1 147 ? 51.700 -14.354 -86.024 1.00 54.44 147 GLN A O 1
ATOM 1202 N N . LYS A 1 148 ? 53.092 -16.115 -86.021 1.00 51.34 148 LYS A N 1
ATOM 1203 C CA . LYS A 1 148 ? 52.061 -17.145 -86.186 1.00 51.34 148 LYS A CA 1
ATOM 1204 C C . LYS A 1 148 ? 51.285 -17.310 -84.880 1.00 51.34 148 LYS A C 1
ATOM 1206 O O . LYS A 1 148 ? 51.867 -17.693 -83.869 1.00 51.34 148 LYS A O 1
ATOM 1211 N N . ILE A 1 149 ? 49.973 -17.088 -84.919 1.00 50.12 149 ILE A N 1
ATOM 1212 C CA . ILE A 1 149 ? 49.091 -17.297 -83.765 1.00 50.12 149 ILE A CA 1
ATOM 1213 C C . ILE A 1 149 ? 48.933 -18.804 -83.521 1.00 50.12 149 ILE A C 1
ATOM 1215 O O . ILE A 1 149 ? 48.128 -19.469 -84.175 1.00 50.12 149 ILE A O 1
ATOM 1219 N N . PHE A 1 150 ? 49.683 -19.346 -82.562 1.00 46.16 150 PHE A N 1
ATOM 1220 C CA . PHE A 1 150 ? 49.384 -20.656 -81.988 1.00 46.16 150 PHE A CA 1
ATOM 1221 C C . PHE A 1 150 ? 48.154 -20.520 -81.083 1.00 46.16 150 PHE A C 1
ATOM 1223 O O . PHE A 1 150 ? 48.208 -19.879 -80.037 1.00 46.16 150 PHE A O 1
ATOM 1230 N N . LYS A 1 151 ? 47.028 -21.117 -81.487 1.00 50.75 151 LYS A N 1
ATOM 1231 C CA . LYS A 1 151 ? 45.820 -21.195 -80.654 1.00 50.75 151 LYS A CA 1
ATOM 1232 C C . LYS A 1 151 ? 45.996 -22.271 -79.578 1.00 50.75 151 LYS A C 1
ATOM 1234 O O . LYS A 1 151 ? 45.577 -23.408 -79.777 1.00 50.75 151 LYS A O 1
ATOM 1239 N N . SER A 1 152 ? 46.588 -21.922 -78.439 1.00 50.50 152 SER A N 1
ATOM 1240 C CA . SER A 1 152 ? 46.491 -22.724 -77.215 1.00 50.50 152 SER A CA 1
ATOM 1241 C C . SER A 1 152 ? 45.248 -22.307 -76.426 1.00 50.50 152 SER A C 1
ATOM 1243 O O . SER A 1 152 ? 45.148 -21.193 -75.919 1.00 50.50 152 SER A O 1
ATOM 1245 N N . ALA A 1 153 ? 44.269 -23.206 -76.332 1.00 51.41 153 ALA A N 1
ATOM 1246 C CA . ALA A 1 153 ? 43.091 -22.992 -75.503 1.00 51.41 153 ALA A CA 1
ATOM 1247 C C . ALA A 1 153 ? 43.434 -23.243 -74.025 1.00 51.41 153 ALA A C 1
ATOM 1249 O O . ALA A 1 153 ? 43.582 -24.392 -73.614 1.00 51.41 153 ALA A O 1
ATOM 1250 N N . SER A 1 154 ? 43.519 -22.185 -73.218 1.00 41.75 154 SER A N 1
ATOM 1251 C CA . SER A 1 154 ? 43.537 -22.277 -71.754 1.00 41.75 154 SER A CA 1
ATOM 1252 C C . SER A 1 154 ? 42.200 -21.799 -71.184 1.00 41.75 154 SER A C 1
ATOM 1254 O O . SER A 1 154 ? 41.947 -20.612 -70.990 1.00 41.75 154 SER A O 1
ATOM 1256 N N . VAL A 1 155 ? 41.317 -22.759 -70.906 1.00 46.72 155 VAL A N 1
ATOM 1257 C CA . VAL A 1 155 ? 40.097 -22.518 -70.130 1.00 46.72 155 VAL A CA 1
ATOM 1258 C C . VAL A 1 155 ? 40.498 -22.250 -68.681 1.00 46.72 155 VAL A C 1
ATOM 1260 O O . VAL A 1 155 ? 40.817 -23.181 -67.947 1.00 46.72 155 VAL A O 1
ATOM 1263 N N . VAL A 1 156 ? 40.440 -20.989 -68.252 1.00 39.91 156 VAL A N 1
ATOM 1264 C CA . VAL A 1 156 ? 40.486 -20.627 -66.829 1.00 39.91 156 VAL A CA 1
ATOM 1265 C C . VAL A 1 156 ? 39.071 -20.272 -66.386 1.00 39.91 156 VAL A C 1
ATOM 1267 O O . VAL A 1 156 ? 38.619 -19.136 -66.506 1.00 39.91 156 VAL A O 1
ATOM 1270 N N . ARG A 1 157 ? 38.351 -21.277 -65.879 1.00 45.50 157 ARG A N 1
ATOM 1271 C CA . ARG A 1 157 ? 37.180 -21.044 -65.029 1.00 45.50 157 ARG A CA 1
ATOM 1272 C C . ARG A 1 157 ? 37.688 -20.596 -63.663 1.00 45.50 157 ARG A C 1
ATOM 1274 O O . ARG A 1 157 ? 38.458 -21.332 -63.063 1.00 45.50 157 ARG A O 1
ATOM 1281 N N . ASN A 1 158 ? 37.226 -19.447 -63.179 1.00 35.91 158 ASN A N 1
ATOM 1282 C CA . ASN A 1 158 ? 37.214 -19.109 -61.756 1.00 35.91 158 ASN A CA 1
ATOM 1283 C C . ASN A 1 158 ? 36.170 -18.013 -61.504 1.00 35.91 158 ASN A C 1
ATOM 1285 O O . ASN A 1 158 ? 36.460 -16.821 -61.552 1.00 35.91 158 ASN A O 1
ATOM 1289 N N . THR A 1 159 ? 34.936 -18.440 -61.247 1.00 42.12 159 THR A N 1
ATOM 1290 C CA . THR A 1 159 ? 33.915 -17.636 -60.568 1.00 42.12 159 THR A CA 1
ATOM 1291 C C . THR A 1 159 ? 33.817 -18.155 -59.135 1.00 42.12 159 THR A C 1
ATOM 1293 O O . THR A 1 159 ? 33.528 -19.345 -58.988 1.00 42.12 159 THR A O 1
ATOM 1296 N N . PRO A 1 160 ? 34.034 -17.342 -58.088 1.00 46.25 160 PRO A N 1
ATOM 1297 C CA . PRO A 1 160 ? 33.725 -17.773 -56.732 1.00 46.25 160 PRO A CA 1
ATOM 1298 C C . PRO A 1 160 ? 32.206 -17.935 -56.577 1.00 46.25 160 PRO A C 1
ATOM 1300 O O . PRO A 1 160 ? 31.429 -17.073 -56.994 1.00 46.25 160 PRO A O 1
ATOM 1303 N N . GLU A 1 161 ? 31.794 -19.066 -56.007 1.00 37.72 161 GLU A N 1
ATOM 1304 C CA . GLU A 1 161 ? 30.400 -19.382 -55.699 1.00 37.72 161 GLU A CA 1
ATOM 1305 C C . GLU A 1 161 ? 29.778 -18.347 -54.756 1.00 37.72 161 GLU A C 1
ATOM 1307 O O . GLU A 1 161 ? 30.331 -18.022 -53.708 1.00 37.72 161 GLU A O 1
ATOM 1312 N N . VAL A 1 162 ? 28.577 -17.878 -55.099 1.00 42.25 162 VAL A N 1
ATOM 1313 C CA . VAL A 1 162 ? 27.699 -17.192 -54.147 1.00 42.25 162 VAL A CA 1
ATOM 1314 C C . VAL A 1 162 ? 26.739 -18.232 -53.582 1.00 42.25 162 VAL A C 1
ATOM 1316 O O . VAL A 1 162 ? 25.732 -18.564 -54.215 1.00 42.25 162 VAL A O 1
ATOM 1319 N N . GLU A 1 163 ? 27.042 -18.746 -52.389 1.00 41.88 163 GLU A N 1
ATOM 1320 C CA . GLU A 1 163 ? 26.154 -19.651 -51.655 1.00 41.88 163 GLU A CA 1
ATOM 1321 C C . GLU A 1 163 ? 24.817 -18.965 -51.331 1.00 41.88 163 GLU A C 1
ATOM 1323 O O . GLU A 1 163 ? 24.659 -18.234 -50.351 1.00 41.88 16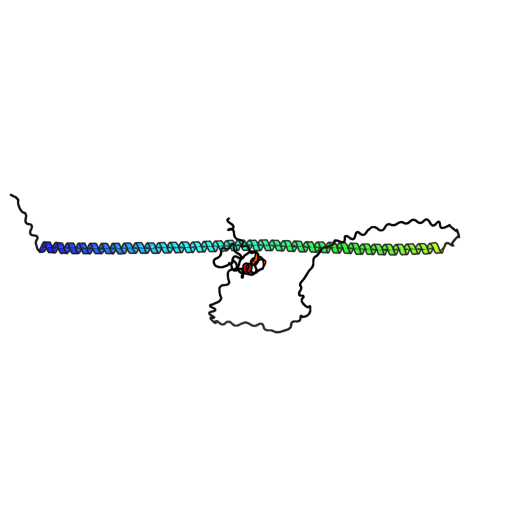3 GLU A O 1
ATOM 1328 N N . ARG A 1 164 ? 23.795 -19.232 -52.149 1.00 42.22 164 ARG A N 1
ATOM 1329 C CA . ARG A 1 164 ? 22.405 -18.906 -51.814 1.00 42.22 164 ARG A CA 1
ATOM 1330 C C . ARG A 1 164 ? 21.860 -19.930 -50.820 1.00 42.22 164 ARG A C 1
ATOM 1332 O O . ARG A 1 164 ? 21.228 -20.911 -51.214 1.00 42.22 164 ARG A O 1
ATOM 1339 N N . LEU A 1 165 ? 22.027 -19.659 -49.526 1.00 39.97 165 LEU A N 1
ATOM 1340 C CA . LEU A 1 165 ? 21.323 -20.370 -48.455 1.00 39.97 165 LEU A CA 1
ATOM 1341 C C . LEU A 1 165 ? 19.807 -20.099 -48.511 1.00 39.97 165 LEU A C 1
ATOM 1343 O O . LEU A 1 165 ? 19.269 -19.214 -47.846 1.00 39.97 165 LEU A O 1
ATOM 1347 N N . VAL A 1 166 ? 19.091 -20.899 -49.307 1.00 38.19 166 VAL A N 1
ATOM 1348 C CA . VAL A 1 166 ? 17.621 -20.911 -49.349 1.00 38.19 166 VAL A CA 1
ATOM 1349 C C . VAL A 1 166 ? 17.081 -21.678 -48.138 1.00 38.19 166 VAL A C 1
ATOM 1351 O O . VAL A 1 166 ? 16.799 -22.877 -48.195 1.00 38.19 166 VAL A O 1
ATOM 1354 N N . LEU A 1 167 ? 16.902 -20.967 -47.024 1.00 37.03 167 LEU A N 1
ATOM 1355 C CA . LEU A 1 167 ? 16.229 -21.481 -45.830 1.00 37.03 167 LEU A CA 1
ATOM 1356 C C . LEU A 1 167 ? 14.725 -21.677 -46.093 1.00 37.03 167 LEU A C 1
ATOM 1358 O O . LEU A 1 167 ? 13.908 -20.763 -45.967 1.00 37.03 167 LEU A O 1
ATOM 1362 N N . LYS A 1 168 ? 14.354 -22.911 -46.452 1.00 39.41 168 LYS A N 1
ATOM 1363 C CA . LYS A 1 168 ? 12.963 -23.353 -46.637 1.00 39.41 168 LYS A CA 1
ATOM 1364 C C . LYS A 1 168 ? 12.176 -23.277 -45.319 1.00 39.41 168 LYS A C 1
ATOM 1366 O O . LYS A 1 168 ? 12.152 -24.239 -44.551 1.00 39.41 168 LYS A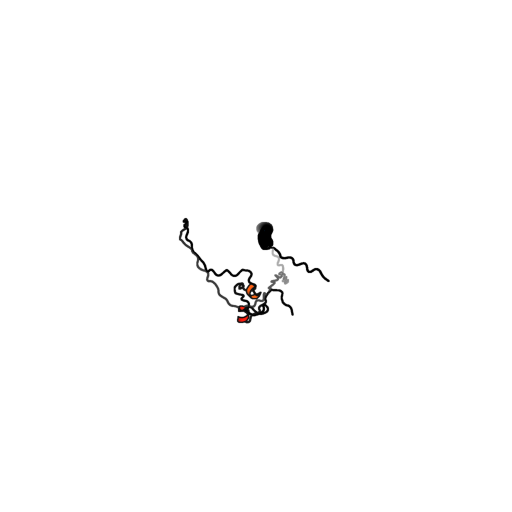 O 1
ATOM 1371 N N . ARG A 1 169 ? 11.454 -22.179 -45.078 1.00 37.22 169 ARG A N 1
ATOM 1372 C CA . ARG A 1 169 ? 10.402 -22.136 -44.046 1.00 37.22 169 ARG A CA 1
ATOM 1373 C C . ARG A 1 169 ? 9.194 -22.964 -44.495 1.00 37.22 169 ARG A C 1
ATOM 1375 O O . ARG A 1 169 ? 8.475 -22.569 -45.408 1.00 37.22 169 ARG A O 1
ATOM 1382 N N . LYS A 1 170 ? 8.940 -24.092 -43.824 1.00 38.28 170 LYS A N 1
ATOM 1383 C CA . LYS A 1 170 ? 7.654 -24.801 -43.913 1.00 38.28 170 LYS A CA 1
ATOM 1384 C C . LYS A 1 170 ? 6.587 -24.019 -43.133 1.00 38.28 170 LYS A C 1
ATOM 1386 O O . LYS A 1 170 ? 6.719 -23.851 -41.925 1.00 38.28 170 LYS A O 1
ATOM 1391 N N . ARG A 1 171 ? 5.518 -23.604 -43.816 1.00 40.16 171 ARG A N 1
ATOM 1392 C CA . ARG A 1 171 ? 4.202 -23.286 -43.233 1.00 40.16 171 ARG A CA 1
ATOM 1393 C C . ARG A 1 171 ? 3.166 -24.241 -43.842 1.00 40.16 171 ARG A C 1
ATOM 1395 O O . ARG A 1 171 ? 3.103 -24.312 -45.066 1.00 40.16 171 ARG A O 1
ATOM 1402 N N . PRO A 1 172 ? 2.316 -24.891 -43.040 1.00 36.72 172 PRO A N 1
ATOM 1403 C CA . PRO A 1 172 ? 0.864 -24.845 -43.214 1.00 36.72 172 PRO A CA 1
ATOM 1404 C C . PRO A 1 172 ? 0.353 -23.511 -42.600 1.00 36.72 172 PRO A C 1
ATOM 1406 O O . PRO A 1 172 ? 0.865 -23.112 -41.558 1.00 36.72 172 PRO A O 1
ATOM 1409 N N . VAL A 1 173 ? -0.524 -22.663 -43.165 1.00 37.69 173 VAL A N 1
ATOM 1410 C CA . VAL A 1 173 ? -1.612 -22.822 -44.162 1.00 37.69 173 VAL A CA 1
ATOM 1411 C C . VAL A 1 173 ? -2.639 -23.834 -43.637 1.00 37.69 173 VAL A C 1
ATOM 1413 O O . VAL A 1 173 ? -2.302 -25.002 -43.528 1.00 37.69 173 VAL A O 1
ATOM 1416 N N . SER A 1 174 ? -3.854 -23.461 -43.215 1.00 38.09 174 SER A N 1
ATOM 1417 C CA . SER A 1 174 ? -4.809 -22.504 -43.820 1.00 38.09 174 SER A CA 1
ATOM 1418 C C . SER A 1 174 ? -5.882 -22.008 -42.802 1.00 38.09 174 SER A C 1
ATOM 1420 O O . SER A 1 174 ? -6.289 -22.815 -41.977 1.00 38.09 174 SER A O 1
ATOM 1422 N N . VAL A 1 175 ? -6.279 -20.711 -42.788 1.00 37.38 175 VAL A N 1
ATOM 1423 C CA . VAL A 1 175 ? -7.588 -20.148 -43.293 1.00 37.38 175 VAL A CA 1
ATOM 1424 C C . VAL A 1 175 ? -8.746 -20.281 -42.260 1.00 37.38 175 VAL A C 1
ATOM 1426 O O . VAL A 1 175 ? -8.805 -21.304 -41.598 1.00 37.38 175 VAL A O 1
ATOM 1429 N N . ILE A 1 176 ? -9.676 -19.347 -41.964 1.00 37.66 176 ILE A N 1
ATOM 1430 C CA . ILE A 1 176 ? -10.245 -18.083 -42.535 1.00 37.66 176 ILE A CA 1
ATOM 1431 C C . ILE A 1 176 ? -10.153 -16.948 -41.457 1.00 37.66 176 ILE A C 1
ATOM 1433 O O . ILE A 1 176 ? -10.051 -17.283 -40.282 1.00 37.66 176 ILE A O 1
ATOM 1437 N N . GLY A 1 177 ? -10.213 -15.619 -41.689 1.00 30.09 177 GLY A N 1
ATOM 1438 C CA . GLY A 1 177 ? -10.160 -14.819 -42.931 1.00 30.09 177 GLY A CA 1
ATOM 1439 C C . GLY A 1 177 ? -11.274 -13.753 -43.137 1.00 30.09 177 GLY A C 1
ATOM 1440 O O . GLY A 1 177 ? -12.125 -13.972 -43.991 1.00 30.09 177 GLY A O 1
ATOM 1441 N N . ILE A 1 178 ? -11.245 -12.593 -42.451 1.00 36.22 178 ILE A N 1
ATOM 1442 C CA . ILE A 1 178 ? -11.972 -11.351 -42.846 1.00 36.22 178 ILE A CA 1
ATOM 1443 C C . ILE A 1 178 ? -10.963 -10.188 -42.872 1.00 36.22 178 ILE A C 1
ATOM 1445 O O . ILE A 1 178 ? -10.133 -10.089 -41.969 1.00 36.22 178 ILE A O 1
ATOM 1449 N N . ALA A 1 179 ? -11.014 -9.340 -43.903 1.00 35.19 179 ALA A N 1
ATOM 1450 C CA . ALA A 1 179 ? -10.159 -8.161 -44.072 1.00 35.19 179 ALA A CA 1
ATOM 1451 C C . ALA A 1 179 ? -10.966 -6.857 -43.890 1.00 35.19 179 ALA A C 1
ATOM 1453 O O . ALA A 1 179 ? -12.152 -6.861 -44.218 1.00 35.19 179 ALA A O 1
ATOM 1454 N N . PRO A 1 180 ? -10.351 -5.755 -43.420 1.00 42.00 180 PRO A N 1
ATOM 1455 C CA . PRO A 1 180 ? -10.921 -4.416 -43.525 1.00 42.00 180 PRO A CA 1
ATOM 1456 C C . PRO A 1 180 ? -10.517 -3.729 -44.843 1.00 42.00 180 PRO A C 1
ATOM 1458 O O . PRO A 1 180 ? -9.397 -3.902 -45.331 1.00 42.00 180 PRO A O 1
ATOM 1461 N N . ASP A 1 181 ? -11.445 -2.953 -45.397 1.00 36.25 181 ASP A N 1
ATOM 1462 C CA . ASP A 1 181 ? -11.289 -2.123 -46.601 1.00 36.25 181 ASP A CA 1
ATOM 1463 C C . ASP A 1 181 ? -10.566 -0.798 -46.249 1.00 36.25 181 ASP A C 1
ATOM 1465 O O . ASP A 1 181 ? -10.855 -0.238 -45.187 1.00 36.25 181 ASP A O 1
ATOM 1469 N N . PRO A 1 182 ? -9.613 -0.284 -47.055 1.00 44.66 182 PRO A N 1
ATOM 1470 C CA . PRO A 1 182 ? -8.866 0.926 -46.718 1.00 44.66 182 PRO A CA 1
ATOM 1471 C C . PRO A 1 182 ? -9.370 2.167 -47.474 1.00 44.66 182 PRO A C 1
ATOM 1473 O O . PRO A 1 182 ? -8.747 2.574 -48.451 1.00 44.66 182 PRO A O 1
ATOM 1476 N N . ASN A 1 183 ? -10.449 2.797 -47.001 1.00 42.25 183 ASN A N 1
ATOM 1477 C CA . ASN A 1 183 ? -10.798 4.202 -47.275 1.00 42.25 183 ASN A CA 1
ATOM 1478 C C . ASN A 1 183 ? -11.912 4.661 -46.321 1.00 42.25 183 ASN A C 1
ATOM 1480 O O . ASN A 1 183 ? -13.040 4.216 -46.484 1.00 42.25 183 ASN A O 1
ATOM 1484 N N . GLU A 1 184 ? -11.591 5.539 -45.367 1.00 32.06 184 GLU A N 1
ATOM 1485 C CA . GLU A 1 184 ? -12.331 6.777 -45.048 1.00 32.06 184 GLU A CA 1
ATOM 1486 C C . GLU A 1 184 ? -11.791 7.403 -43.753 1.00 32.06 184 GLU A C 1
ATOM 1488 O O . GLU A 1 184 ? -11.919 6.856 -42.662 1.00 32.06 184 GLU A O 1
ATOM 1493 N N . ASP A 1 185 ? -11.189 8.578 -43.909 1.00 42.66 185 ASP A N 1
ATOM 1494 C CA . ASP A 1 185 ? -11.113 9.632 -42.900 1.00 42.66 185 ASP A CA 1
ATOM 1495 C C . ASP A 1 185 ? -11.313 10.924 -43.710 1.00 42.66 185 ASP A C 1
ATOM 1497 O O . ASP A 1 185 ? -10.607 11.133 -44.708 1.00 42.66 185 ASP A O 1
ATOM 1501 N N . PRO A 1 186 ? -12.373 11.697 -43.430 1.00 42.38 186 PRO A N 1
ATOM 1502 C CA . PRO A 1 186 ? -12.107 12.908 -42.663 1.00 42.38 186 PRO A CA 1
ATOM 1503 C C . PRO A 1 186 ? -13.203 13.274 -41.647 1.00 42.38 186 PRO A C 1
ATOM 1505 O O . PRO A 1 186 ? -14.397 13.286 -41.950 1.00 42.38 186 PRO A O 1
ATOM 1508 N N . THR A 1 187 ? -12.773 13.753 -40.481 1.00 45.62 187 THR A N 1
ATOM 1509 C CA . THR A 1 187 ? -13.563 14.658 -39.624 1.00 45.62 187 THR A CA 1
ATOM 1510 C C . THR A 1 187 ? -14.027 15.900 -40.397 1.00 45.62 187 THR A C 1
ATOM 1512 O O . THR A 1 187 ? -13.259 16.416 -41.218 1.00 45.62 187 THR A O 1
ATOM 1515 N N . PRO A 1 188 ? -15.218 16.453 -40.095 1.00 42.28 188 PRO A N 1
ATOM 1516 C CA . PRO A 1 188 ? -15.200 17.742 -39.381 1.00 42.28 188 PRO A CA 1
ATOM 1517 C C . PRO A 1 188 ? -16.398 18.039 -38.445 1.00 42.28 188 PRO A C 1
ATOM 1519 O O . PRO A 1 188 ? -17.538 17.734 -38.773 1.00 42.28 188 PRO A O 1
ATOM 1522 N N . GLY A 1 189 ? -16.119 18.804 -37.381 1.00 30.56 189 GLY A N 1
ATOM 1523 C CA . GLY A 1 189 ? -16.889 20.011 -37.024 1.00 30.56 189 GLY A CA 1
ATOM 1524 C C . GLY A 1 189 ? -18.182 19.884 -36.206 1.00 30.56 189 GLY A C 1
ATOM 1525 O O . GLY A 1 189 ? -19.235 19.584 -36.765 1.00 30.56 189 GLY A O 1
ATOM 1526 N N . ASN A 1 190 ? -18.061 20.221 -34.914 1.00 31.94 190 ASN A N 1
ATOM 1527 C CA . ASN A 1 190 ? -18.877 21.140 -34.084 1.00 31.94 190 ASN A CA 1
ATOM 1528 C C . ASN A 1 190 ? -18.792 20.632 -32.625 1.00 31.94 190 ASN A C 1
ATOM 1530 O O . ASN A 1 190 ? -19.087 19.464 -32.378 1.00 31.94 190 ASN A O 1
ATOM 1534 N N . ASP A 1 191 ? -18.144 21.355 -31.703 1.00 36.59 191 ASP A N 1
ATOM 1535 C CA . ASP A 1 191 ? -18.665 22.543 -30.981 1.00 36.59 191 ASP A CA 1
ATOM 1536 C C . ASP A 1 191 ? -19.921 22.127 -30.175 1.00 36.59 191 ASP A C 1
ATOM 1538 O O . ASP A 1 191 ? -20.889 21.654 -30.765 1.00 36.59 191 ASP A O 1
ATOM 1542 N N . ASP A 1 192 ? -19.939 22.123 -28.838 1.00 38.47 192 ASP A N 1
ATOM 1543 C CA . ASP A 1 192 ? -19.478 23.173 -27.919 1.00 38.47 192 ASP A CA 1
ATOM 1544 C C . ASP A 1 192 ? -18.846 22.627 -26.610 1.00 38.47 192 ASP A C 1
ATOM 1546 O O . ASP A 1 192 ? -19.289 21.613 -26.062 1.00 38.47 192 ASP A O 1
ATOM 1550 N N . ASP A 1 193 ? -17.840 23.340 -26.084 1.00 46.31 193 ASP A N 1
ATOM 1551 C CA . ASP A 1 193 ? -17.549 23.385 -24.641 1.00 46.31 193 ASP A CA 1
ATOM 1552 C C . ASP A 1 193 ? -18.593 24.307 -23.993 1.00 46.31 193 ASP A C 1
ATOM 1554 O O . ASP A 1 193 ? -18.735 25.435 -24.450 1.00 46.31 193 ASP A O 1
ATOM 1558 N N . ASP A 1 194 ? -19.274 23.859 -22.937 1.00 40.69 194 ASP A N 1
ATOM 1559 C CA . ASP A 1 194 ? -19.693 24.681 -21.786 1.00 40.69 194 ASP A CA 1
ATOM 1560 C C . ASP A 1 194 ? -20.463 23.790 -20.799 1.00 40.69 194 ASP A C 1
ATOM 1562 O O . ASP A 1 194 ? -21.497 23.211 -21.127 1.00 40.69 194 ASP A O 1
ATOM 1566 N N . ASN A 1 195 ? -19.950 23.663 -19.574 1.00 35.78 195 ASN A N 1
ATOM 1567 C CA . ASN A 1 195 ? -20.704 23.114 -18.449 1.00 35.78 195 ASN A CA 1
ATOM 1568 C C . ASN A 1 195 ? -20.247 23.831 -17.171 1.00 35.78 195 ASN A C 1
ATOM 1570 O O . ASN A 1 195 ? -19.464 23.311 -16.374 1.00 35.78 195 ASN A O 1
ATOM 1574 N N . ASP A 1 196 ? -20.702 25.075 -17.043 1.00 44.31 196 ASP A N 1
ATOM 1575 C CA . ASP A 1 196 ? -20.713 25.837 -15.798 1.00 44.31 196 ASP A CA 1
ATOM 1576 C C . ASP A 1 196 ? -22.175 25.999 -15.383 1.00 44.31 196 ASP A C 1
ATOM 1578 O O . ASP A 1 196 ? -22.854 26.920 -15.826 1.00 44.31 196 ASP A O 1
ATOM 1582 N N . GLU A 1 197 ? -22.673 25.069 -14.571 1.00 36.59 197 GLU A N 1
ATOM 1583 C CA . GLU A 1 197 ? -23.778 25.349 -13.660 1.00 36.59 197 GLU A CA 1
ATOM 1584 C C . GLU A 1 197 ? -23.725 24.367 -12.486 1.00 36.59 197 GLU A C 1
ATOM 1586 O O . GLU A 1 197 ? -23.433 23.179 -12.632 1.00 36.59 197 GLU A O 1
ATOM 1591 N N . SER A 1 198 ? -23.941 24.907 -11.289 1.00 41.50 198 SER A N 1
ATOM 1592 C CA . SER A 1 198 ? -24.141 24.132 -10.069 1.00 41.50 198 SER A CA 1
ATOM 1593 C C . SER A 1 198 ? -25.630 24.143 -9.772 1.00 41.50 198 SER A C 1
ATOM 1595 O O . SER A 1 198 ? -26.181 25.234 -9.649 1.00 41.50 198 SER A O 1
ATOM 1597 N N . ASP A 1 199 ? -26.247 22.983 -9.581 1.00 37.22 199 ASP A N 1
ATOM 1598 C CA . ASP A 1 199 ? -27.455 22.895 -8.763 1.00 37.22 199 ASP A CA 1
ATOM 1599 C C . ASP A 1 199 ? -27.581 21.502 -8.135 1.00 37.22 199 ASP A C 1
ATOM 1601 O O . ASP A 1 199 ? -27.125 20.502 -8.698 1.00 37.22 199 ASP A O 1
ATOM 1605 N N . ASP A 1 200 ? -28.146 21.472 -6.931 1.00 47.56 200 ASP A N 1
ATOM 1606 C CA . ASP A 1 200 ? -28.442 20.257 -6.175 1.00 47.56 200 ASP A CA 1
ATOM 1607 C C . ASP A 1 200 ? -29.742 19.623 -6.703 1.00 47.56 200 ASP A C 1
ATOM 1609 O O . ASP A 1 200 ? -30.808 20.223 -6.566 1.00 47.56 200 ASP A O 1
ATOM 1613 N N . GLU A 1 201 ? -29.694 18.383 -7.199 1.00 39.75 201 GLU A N 1
ATOM 1614 C CA . GLU A 1 201 ? -30.873 17.504 -7.223 1.00 39.75 201 GLU A CA 1
ATOM 1615 C C . GLU A 1 201 ? -30.517 16.134 -6.616 1.00 39.75 201 GLU A C 1
ATOM 1617 O O . GLU A 1 201 ? -29.574 15.462 -7.041 1.00 39.75 201 GLU A O 1
ATOM 1622 N N . ASP A 1 202 ? -31.268 15.750 -5.578 1.00 45.28 202 ASP A N 1
ATOM 1623 C CA . ASP A 1 202 ? -31.248 14.416 -4.975 1.00 45.28 202 ASP A CA 1
ATOM 1624 C C . ASP A 1 202 ? -31.809 13.393 -5.982 1.00 45.28 202 ASP A C 1
ATOM 1626 O O . ASP A 1 202 ? -33.025 13.328 -6.175 1.00 45.28 202 ASP A O 1
ATOM 1630 N N . ASP A 1 203 ? -30.952 12.558 -6.576 1.00 40.59 203 ASP A N 1
ATOM 1631 C CA . ASP A 1 203 ? -31.377 11.348 -7.294 1.00 40.59 203 ASP A CA 1
ATOM 1632 C C . ASP A 1 203 ? -31.012 10.094 -6.476 1.00 40.59 203 ASP A C 1
ATOM 1634 O O . ASP A 1 203 ? -29.857 9.654 -6.417 1.00 40.59 203 ASP A O 1
ATOM 1638 N N . ASP A 1 204 ? -32.034 9.516 -5.833 1.00 50.59 204 ASP A N 1
ATOM 1639 C CA . ASP A 1 204 ? -32.009 8.215 -5.151 1.00 50.59 204 ASP A CA 1
ATOM 1640 C C . ASP A 1 204 ? -31.843 7.069 -6.177 1.00 50.59 204 ASP A C 1
ATOM 1642 O O . ASP A 1 204 ? -32.781 6.320 -6.469 1.00 50.59 204 ASP A O 1
ATOM 1646 N N . ASP A 1 205 ? -30.635 6.902 -6.722 1.00 40.00 205 ASP A N 1
ATOM 1647 C CA . ASP A 1 205 ? -30.276 5.814 -7.650 1.00 40.00 205 ASP A CA 1
ATOM 1648 C C . ASP A 1 205 ? -30.004 4.484 -6.893 1.00 40.00 205 ASP A C 1
ATOM 1650 O O . ASP A 1 205 ? -28.948 3.842 -6.986 1.00 40.00 205 ASP A O 1
ATOM 1654 N N . ASP A 1 206 ? -30.989 4.072 -6.090 1.00 50.75 206 ASP A N 1
ATOM 1655 C CA . ASP A 1 206 ? -31.090 2.729 -5.514 1.00 50.75 206 ASP A CA 1
ATOM 1656 C C . ASP A 1 206 ? -31.380 1.714 -6.650 1.00 50.75 206 ASP A C 1
ATOM 1658 O O . ASP A 1 206 ? -32.190 1.981 -7.534 1.00 50.75 206 ASP A O 1
ATOM 1662 N N . ASP A 1 207 ? -30.747 0.530 -6.604 1.00 45.75 207 ASP A N 1
ATOM 1663 C CA . ASP A 1 207 ? -30.801 -0.602 -7.573 1.00 45.75 207 ASP A CA 1
ATOM 1664 C C . ASP A 1 207 ? -29.716 -0.741 -8.682 1.00 45.75 207 ASP A C 1
ATOM 1666 O O . ASP A 1 207 ? -29.882 -1.483 -9.660 1.00 45.75 207 ASP A O 1
ATOM 1670 N N . ALA A 1 208 ? -28.503 -0.209 -8.482 1.00 38.94 208 ALA A N 1
ATOM 1671 C CA . ALA A 1 208 ? -27.316 -0.746 -9.171 1.00 38.94 208 ALA A CA 1
ATOM 1672 C C . ALA A 1 208 ? -26.829 -2.062 -8.502 1.00 38.94 208 ALA A C 1
ATOM 1674 O O . ALA A 1 208 ? -26.258 -2.017 -7.407 1.00 38.94 208 ALA A O 1
ATOM 1675 N N . PRO A 1 209 ? -26.966 -3.260 -9.121 1.00 41.94 209 PRO A N 1
ATOM 1676 C CA . PRO A 1 209 ? -26.501 -4.500 -8.501 1.00 41.94 209 PRO A CA 1
ATOM 1677 C C . PRO A 1 209 ? -24.975 -4.461 -8.311 1.00 41.94 209 PRO A C 1
ATOM 1679 O O . PRO A 1 209 ? -24.249 -4.128 -9.257 1.00 41.94 209 PRO A O 1
ATOM 1682 N N . PRO A 1 210 ? -24.450 -4.834 -7.126 1.00 38.66 210 PRO A N 1
ATOM 1683 C CA . PRO A 1 210 ? -23.056 -4.597 -6.775 1.00 38.66 210 PRO A CA 1
ATOM 1684 C C . PRO A 1 210 ? -22.122 -5.262 -7.781 1.00 38.66 210 PRO A C 1
ATOM 1686 O O . PRO A 1 210 ? -22.201 -6.474 -8.020 1.00 38.66 210 PRO A O 1
ATOM 1689 N N . THR A 1 211 ? -21.216 -4.464 -8.357 1.00 38.50 211 THR A N 1
ATOM 1690 C CA . THR A 1 211 ? -20.238 -4.948 -9.337 1.00 38.50 211 THR A CA 1
ATOM 1691 C C . THR A 1 211 ? -19.489 -6.155 -8.751 1.00 38.50 211 THR A C 1
ATOM 1693 O O . THR A 1 211 ? -18.826 -6.037 -7.716 1.00 38.50 211 THR A O 1
ATOM 1696 N N . PRO A 1 212 ? -19.620 -7.362 -9.340 1.00 41.41 212 PRO A N 1
ATOM 1697 C CA . PRO A 1 212 ? -19.117 -8.569 -8.705 1.00 41.41 212 PRO A CA 1
ATOM 1698 C C . PRO A 1 212 ? -17.596 -8.487 -8.623 1.00 41.41 212 PRO A C 1
ATOM 1700 O O . PRO A 1 212 ? -16.925 -8.300 -9.640 1.00 41.41 212 PRO A O 1
ATOM 1703 N N . SER A 1 213 ? -17.069 -8.611 -7.402 1.00 39.91 213 SER A N 1
ATOM 1704 C CA . SER A 1 213 ? -15.679 -8.273 -7.109 1.00 39.91 213 SER A CA 1
ATOM 1705 C C . SER A 1 213 ? -14.691 -8.974 -8.047 1.00 39.91 213 SER A C 1
ATOM 1707 O O . SER A 1 213 ? -14.854 -10.135 -8.441 1.00 39.91 213 SER A O 1
ATOM 1709 N N . ARG A 1 214 ? -13.610 -8.258 -8.376 1.00 46.38 214 ARG A N 1
ATOM 1710 C CA . ARG A 1 214 ? -12.566 -8.674 -9.333 1.00 46.38 214 ARG A CA 1
ATOM 1711 C C . ARG A 1 214 ? -11.845 -9.984 -8.951 1.00 46.38 214 ARG A C 1
ATOM 1713 O O . ARG A 1 214 ? -11.088 -10.511 -9.759 1.00 46.38 214 ARG A O 1
ATOM 1720 N N . ASN A 1 215 ? -12.128 -10.512 -7.756 1.00 47.12 215 ASN A N 1
ATOM 1721 C CA . ASN A 1 215 ? -11.557 -11.713 -7.147 1.00 47.12 215 ASN A CA 1
ATOM 1722 C C . ASN A 1 215 ? -12.522 -12.916 -7.147 1.00 47.12 215 ASN A C 1
ATOM 1724 O O . ASN A 1 215 ? -12.380 -13.828 -6.332 1.00 47.12 215 ASN A O 1
ATOM 1728 N N . ARG A 1 216 ? -13.510 -12.960 -8.050 1.00 60.97 216 ARG A N 1
ATOM 1729 C CA . ARG A 1 216 ? -14.267 -14.196 -8.292 1.00 60.97 216 ARG A CA 1
ATOM 1730 C C . ARG A 1 216 ? -13.309 -15.250 -8.857 1.00 60.97 216 ARG A C 1
ATOM 1732 O O . ARG A 1 216 ? -12.808 -15.084 -9.969 1.00 60.97 216 ARG A O 1
ATOM 1739 N N . GLU A 1 217 ? -13.054 -16.322 -8.101 1.00 66.12 217 GLU A N 1
ATOM 1740 C CA . GLU A 1 217 ? -12.290 -17.470 -8.600 1.00 66.12 217 GLU A CA 1
ATOM 1741 C C . GLU A 1 217 ? -12.853 -17.903 -9.958 1.00 66.12 217 GLU A C 1
ATOM 1743 O O . GLU A 1 217 ? -14.056 -18.133 -10.108 1.00 66.12 217 GLU A O 1
ATOM 1748 N N . ALA A 1 218 ? -11.976 -18.000 -10.953 1.00 73.06 218 ALA A N 1
ATOM 1749 C CA . ALA A 1 218 ? -12.319 -18.401 -12.304 1.00 73.06 218 ALA A CA 1
ATOM 1750 C C . ALA A 1 218 ? -11.427 -19.568 -12.723 1.00 73.06 218 ALA A C 1
ATOM 1752 O O . ALA A 1 218 ? -10.250 -19.632 -12.373 1.00 73.06 218 ALA A O 1
ATOM 1753 N N . CYS A 1 219 ? -11.975 -20.493 -13.507 1.00 79.50 219 CYS A N 1
ATOM 1754 C CA . CYS A 1 219 ? -11.188 -21.584 -14.054 1.00 79.50 219 CYS A CA 1
ATOM 1755 C C . CYS A 1 219 ? -10.132 -21.046 -15.033 1.00 79.50 219 CYS A C 1
ATOM 1757 O O . CYS A 1 219 ? -10.362 -20.062 -15.747 1.00 79.50 219 CYS A O 1
ATOM 1759 N N . LEU A 1 220 ? -8.994 -21.736 -15.121 1.00 79.25 220 LEU A N 1
ATOM 1760 C CA . LEU A 1 220 ? -7.833 -21.341 -15.920 1.00 79.25 220 LEU A CA 1
ATOM 1761 C C . LEU A 1 220 ? -8.205 -21.034 -17.380 1.00 79.25 220 LEU A C 1
ATOM 1763 O O . LEU A 1 220 ? -7.669 -20.116 -17.995 1.00 79.25 220 LEU A O 1
ATOM 1767 N N . ARG A 1 221 ? -9.182 -21.763 -17.933 1.00 78.88 221 ARG A N 1
ATOM 1768 C CA . ARG A 1 221 ? -9.686 -21.529 -19.289 1.00 78.88 221 ARG A CA 1
ATOM 1769 C C . ARG A 1 221 ? -10.474 -20.227 -19.434 1.00 78.88 221 ARG A C 1
ATOM 1771 O O . ARG A 1 221 ? -10.299 -19.541 -20.436 1.00 78.88 221 ARG A O 1
ATOM 1778 N N . CYS A 1 222 ? -11.319 -19.876 -18.468 1.00 79.88 222 CYS A N 1
ATOM 1779 C CA . CYS A 1 222 ? -12.024 -18.595 -18.487 1.00 79.88 222 CYS A CA 1
ATOM 1780 C C . CYS A 1 222 ? -11.053 -17.422 -18.301 1.00 79.88 222 CYS A C 1
ATOM 1782 O O . CYS A 1 222 ? -11.241 -16.398 -18.953 1.00 79.88 222 CYS A O 1
ATOM 1784 N N . VAL A 1 223 ? -9.990 -17.594 -17.504 1.00 80.75 223 VAL A N 1
ATOM 1785 C CA . VAL A 1 223 ? -8.886 -16.623 -17.391 1.00 80.75 223 VAL A CA 1
ATOM 1786 C C . VAL A 1 223 ? -8.178 -16.443 -18.739 1.00 80.75 223 VAL A C 1
ATOM 1788 O O . VAL A 1 223 ? -8.136 -15.329 -19.253 1.00 80.75 223 VAL A O 1
ATOM 1791 N N . MET A 1 224 ? -7.717 -17.529 -19.375 1.00 79.44 224 MET A N 1
ATOM 1792 C CA . MET A 1 224 ? -7.048 -17.479 -20.691 1.00 79.44 224 MET A CA 1
ATOM 1793 C C . MET A 1 224 ? -7.908 -16.868 -21.810 1.00 79.44 224 MET A C 1
ATOM 1795 O O . MET A 1 224 ? -7.369 -16.375 -22.795 1.00 79.44 224 MET A O 1
ATOM 1799 N N . GLN A 1 225 ? -9.236 -16.916 -21.686 1.00 79.31 225 GLN A N 1
ATOM 1800 C CA . GLN A 1 225 ? -10.171 -16.349 -22.662 1.00 79.31 225 GLN A CA 1
ATOM 1801 C C . GLN A 1 225 ? -10.657 -14.932 -22.305 1.00 79.31 225 GLN A C 1
ATOM 1803 O O . GLN A 1 225 ? -11.583 -14.453 -22.955 1.00 79.31 225 GLN A O 1
ATOM 1808 N N . GLY A 1 226 ? -10.131 -14.284 -21.256 1.00 73.12 226 GLY A N 1
ATOM 1809 C CA . GLY A 1 226 ? -10.620 -12.975 -20.788 1.00 73.12 226 GLY A CA 1
ATOM 1810 C C . GLY A 1 226 ? -12.084 -12.985 -20.313 1.00 73.12 226 GLY A C 1
ATOM 1811 O O . GLY A 1 226 ? -12.728 -11.948 -20.231 1.00 73.12 226 GLY A O 1
ATOM 181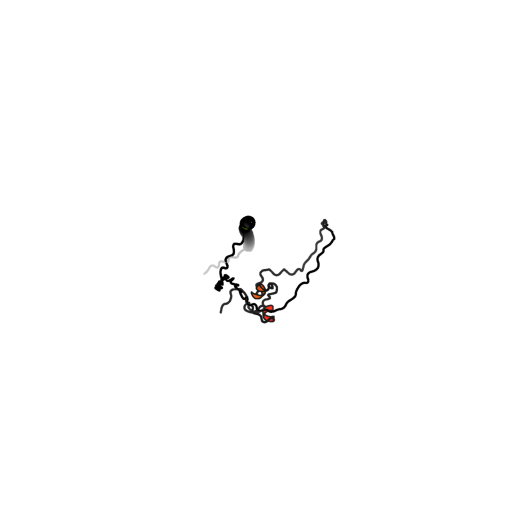2 N N . ASN A 1 227 ? -12.636 -14.165 -20.022 1.00 73.62 227 ASN A N 1
ATOM 1813 C CA . ASN A 1 227 ? -14.052 -14.413 -19.742 1.00 73.62 227 ASN A CA 1
ATOM 1814 C C . ASN A 1 227 ? -14.278 -14.792 -18.261 1.00 73.62 227 ASN A C 1
ATOM 1816 O O . ASN A 1 227 ? -15.085 -15.671 -17.947 1.00 73.62 227 ASN A O 1
ATOM 1820 N N . THR A 1 228 ? -13.551 -14.148 -17.342 1.00 74.00 228 THR A N 1
ATOM 1821 C CA . THR A 1 228 ? -13.588 -14.421 -15.891 1.00 74.00 228 THR A CA 1
ATOM 1822 C C . THR A 1 228 ? -14.943 -14.100 -15.262 1.00 74.00 228 THR A C 1
ATOM 1824 O O . THR A 1 228 ? -15.477 -14.930 -14.533 1.00 74.00 228 THR A O 1
ATOM 1827 N N . ILE A 1 229 ? -15.554 -12.966 -15.627 1.00 71.56 229 ILE A N 1
ATOM 1828 C CA . ILE A 1 229 ? -16.890 -12.529 -15.169 1.00 71.56 229 ILE A CA 1
ATOM 1829 C C . ILE A 1 229 ? -17.953 -13.615 -15.432 1.00 71.56 229 ILE A C 1
ATOM 1831 O O . ILE A 1 229 ? -18.802 -13.895 -14.588 1.00 71.56 229 ILE A O 1
ATOM 1835 N N . ASN A 1 230 ? -17.840 -14.293 -16.578 1.00 69.69 230 ASN A N 1
ATOM 1836 C CA . ASN A 1 230 ? -18.746 -15.351 -17.030 1.00 69.69 230 ASN A CA 1
ATOM 1837 C C . ASN A 1 230 ? -18.351 -16.762 -16.536 1.00 69.69 230 ASN A C 1
ATOM 1839 O O . ASN A 1 230 ? -18.912 -17.764 -16.995 1.00 69.69 230 ASN A O 1
ATOM 1843 N N . CYS A 1 231 ? -17.377 -16.882 -15.628 1.00 77.56 231 CYS A N 1
ATOM 1844 C CA . CYS A 1 231 ? -16.939 -18.161 -15.073 1.00 77.56 231 CYS A CA 1
ATOM 1845 C C . CYS A 1 231 ? -17.796 -18.594 -13.876 1.00 77.56 231 CYS A C 1
ATOM 1847 O O . CYS A 1 231 ? -17.387 -18.524 -12.720 1.00 77.56 231 CYS A O 1
ATOM 1849 N N . ILE A 1 232 ? -18.996 -19.094 -14.160 1.00 76.06 232 ILE A N 1
ATOM 1850 C CA . ILE A 1 232 ? -19.929 -19.553 -13.127 1.00 76.06 232 ILE A CA 1
ATOM 1851 C C . ILE A 1 232 ? -19.579 -20.993 -12.707 1.00 76.06 232 ILE A C 1
ATOM 1853 O O . ILE A 1 232 ? -19.669 -21.925 -13.514 1.00 76.06 232 ILE A O 1
ATOM 1857 N N . ALA A 1 233 ? -19.184 -21.188 -11.444 1.00 69.88 233 ALA A N 1
ATOM 1858 C CA . ALA A 1 233 ? -19.120 -22.514 -10.820 1.00 69.88 233 ALA A CA 1
ATOM 1859 C C . ALA A 1 233 ? -20.525 -23.141 -10.789 1.00 69.88 233 ALA A C 1
ATOM 1861 O O . ALA A 1 233 ? -21.499 -22.436 -10.532 1.00 69.88 233 ALA A O 1
ATOM 1862 N N . GLN A 1 234 ? -20.661 -24.446 -11.057 1.00 65.38 234 GLN A N 1
ATOM 1863 C CA . GLN A 1 234 ? -21.988 -25.072 -11.012 1.00 65.38 234 GLN A CA 1
ATOM 1864 C C . GLN A 1 234 ? -22.520 -25.081 -9.565 1.00 65.38 234 GLN A C 1
ATOM 1866 O O . GLN A 1 234 ? -21.831 -25.604 -8.684 1.00 65.38 234 GLN A O 1
ATOM 1871 N N . PRO A 1 235 ? -23.723 -24.534 -9.298 1.00 56.06 235 PRO A N 1
ATOM 1872 C CA . PRO A 1 235 ? -24.294 -24.534 -7.956 1.00 56.06 235 PRO A CA 1
ATOM 1873 C C . PRO A 1 235 ? -24.507 -25.971 -7.464 1.00 56.06 235 PRO A C 1
ATOM 1875 O O . PRO A 1 235 ? -24.902 -26.851 -8.230 1.00 56.06 235 PRO A O 1
ATOM 1878 N N . GLY A 1 236 ? -24.208 -26.215 -6.186 1.00 58.16 236 GLY A N 1
ATOM 1879 C CA . GLY A 1 236 ? -24.338 -27.535 -5.560 1.00 58.16 236 GLY A CA 1
ATOM 1880 C C . GLY A 1 236 ? -23.278 -28.569 -5.964 1.00 58.16 236 GLY A C 1
ATOM 1881 O O . GLY A 1 236 ? -23.428 -29.739 -5.621 1.00 58.16 236 GLY A O 1
ATOM 1882 N N . LYS A 1 237 ? -22.210 -28.181 -6.678 1.00 61.31 237 LYS A N 1
ATOM 1883 C CA . LYS A 1 237 ? -21.125 -29.093 -7.073 1.00 61.31 237 LYS A CA 1
ATOM 1884 C C . LYS A 1 237 ? -19.755 -28.652 -6.545 1.00 61.31 237 LYS A C 1
ATOM 1886 O O . LYS A 1 237 ? -19.499 -27.452 -6.458 1.00 61.31 237 LYS A O 1
ATOM 1891 N N . PRO A 1 238 ? -18.846 -29.597 -6.230 1.00 61.59 238 PRO A N 1
ATOM 1892 C CA . PRO A 1 238 ? -17.493 -29.257 -5.806 1.00 61.59 238 PRO A CA 1
ATOM 1893 C C . PRO A 1 238 ? -16.724 -28.540 -6.924 1.00 61.59 238 PRO A C 1
ATOM 1895 O O . PRO A 1 238 ? -16.893 -28.849 -8.108 1.00 61.59 238 PRO A O 1
ATOM 1898 N N . ARG A 1 239 ? -15.808 -27.639 -6.539 1.00 62.81 239 ARG A N 1
ATOM 1899 C CA . ARG A 1 239 ? -14.924 -26.873 -7.447 1.00 62.81 239 ARG A CA 1
ATOM 1900 C C . ARG A 1 239 ? -13.926 -27.740 -8.241 1.00 62.81 239 ARG A C 1
ATOM 1902 O O . ARG A 1 239 ? -13.093 -27.218 -8.965 1.00 62.81 239 ARG A O 1
ATOM 1909 N N . THR A 1 240 ? -14.021 -29.064 -8.152 1.00 58.34 240 THR A N 1
ATOM 1910 C CA . THR A 1 240 ? -13.323 -30.016 -9.025 1.00 58.34 240 THR A CA 1
ATOM 1911 C C . THR A 1 240 ? -14.046 -30.245 -10.360 1.00 58.34 240 THR A C 1
ATOM 1913 O O . THR A 1 240 ? -13.440 -30.767 -11.293 1.00 58.34 240 THR A O 1
ATOM 1916 N N . GLN A 1 241 ? -15.321 -29.850 -10.496 1.00 66.75 241 GLN A N 1
ATOM 1917 C CA . GLN A 1 241 ? -16.064 -29.959 -11.758 1.00 66.75 241 GLN A CA 1
ATOM 1918 C C . GLN A 1 241 ? -15.939 -28.709 -12.641 1.00 66.75 241 GLN A C 1
ATOM 1920 O O . GLN A 1 241 ? -15.732 -27.587 -12.175 1.00 66.75 241 GLN A O 1
ATOM 1925 N N . ALA A 1 242 ? -16.096 -28.907 -13.953 1.00 72.94 242 ALA A N 1
ATOM 1926 C CA . ALA A 1 242 ? -16.024 -27.837 -14.939 1.00 72.94 242 ALA A CA 1
ATOM 1927 C C . ALA A 1 242 ? -17.057 -26.723 -14.673 1.00 72.94 242 ALA A C 1
ATOM 1929 O O . ALA A 1 242 ? -18.217 -26.999 -14.357 1.00 72.94 242 ALA A O 1
ATOM 1930 N N . CYS A 1 243 ? -16.653 -25.460 -14.866 1.00 83.56 243 CYS A N 1
ATOM 1931 C CA . CYS A 1 243 ? -17.576 -24.324 -14.817 1.00 83.56 243 CYS A CA 1
ATOM 1932 C C . CYS A 1 243 ? -18.696 -24.486 -15.862 1.00 83.56 243 CYS A C 1
ATOM 1934 O O . CYS A 1 243 ? -18.518 -25.169 -16.877 1.00 83.56 243 CYS A O 1
ATOM 1936 N N . LEU A 1 244 ? -19.849 -23.848 -15.642 1.00 78.25 244 LEU A N 1
ATOM 1937 C CA . LEU A 1 244 ? -21.061 -24.052 -16.446 1.00 78.25 244 LEU A CA 1
ATOM 1938 C C . LEU A 1 244 ? -20.810 -23.891 -17.958 1.00 78.25 244 LEU A C 1
ATOM 1940 O O . LEU A 1 244 ? -21.253 -24.722 -18.752 1.00 78.25 244 LEU A O 1
ATOM 1944 N N . ARG A 1 245 ? -20.020 -22.881 -18.342 1.00 78.94 245 ARG A N 1
ATOM 1945 C CA . ARG A 1 245 ? -19.637 -22.598 -19.734 1.00 78.94 245 ARG A CA 1
ATOM 1946 C C . ARG A 1 245 ? -18.726 -23.675 -20.333 1.00 78.94 245 ARG A C 1
ATOM 1948 O O . ARG A 1 245 ? -18.965 -24.119 -21.453 1.00 78.94 245 ARG A O 1
ATOM 1955 N N . CYS A 1 246 ? -17.724 -24.149 -19.589 1.00 82.00 246 CYS A N 1
ATOM 1956 C CA . CYS A 1 246 ? -16.862 -25.240 -20.056 1.00 82.00 246 CYS A CA 1
ATOM 1957 C C . CYS A 1 246 ? -17.622 -26.573 -20.142 1.00 82.00 246 CYS A C 1
ATOM 1959 O O . CYS A 1 246 ? -17.412 -27.331 -21.086 1.00 82.00 246 CYS A O 1
ATOM 1961 N N . HIS A 1 247 ? -18.550 -26.831 -19.215 1.00 80.12 247 HIS A N 1
ATOM 1962 C CA . HIS A 1 247 ? -19.429 -27.999 -19.249 1.00 80.12 247 HIS A CA 1
ATOM 1963 C C . HIS A 1 247 ? -20.334 -27.998 -20.493 1.00 80.12 247 HIS A C 1
ATOM 1965 O O . HIS A 1 247 ? -20.367 -28.989 -21.220 1.00 80.12 247 HIS A O 1
ATOM 1971 N N . GLN A 1 248 ? -21.020 -26.883 -20.786 1.00 79.62 248 GLN A N 1
ATOM 1972 C CA . GLN A 1 248 ? -21.852 -26.746 -21.993 1.00 79.62 248 GLN A CA 1
ATOM 1973 C C . GLN A 1 248 ? -21.049 -26.972 -23.282 1.00 79.62 248 GLN A C 1
ATOM 1975 O O . GLN A 1 248 ? -21.491 -27.703 -24.164 1.00 79.62 248 GLN A O 1
ATOM 1980 N N . GLN A 1 249 ? -19.846 -26.400 -23.376 1.00 80.19 249 GLN A N 1
ATOM 1981 C CA . GLN A 1 249 ? -18.992 -26.530 -24.563 1.00 80.19 249 GLN A CA 1
ATOM 1982 C C . GLN A 1 249 ? -18.209 -27.862 -24.628 1.00 80.19 249 GLN A C 1
ATOM 1984 O O . GLN A 1 249 ? -17.459 -28.080 -25.582 1.00 80.19 249 GLN A O 1
ATOM 1989 N N . ARG A 1 250 ? -18.356 -28.747 -23.624 1.00 76.88 250 ARG A N 1
ATOM 1990 C CA . ARG A 1 250 ? -17.579 -29.994 -23.444 1.00 76.88 250 ARG A CA 1
ATOM 1991 C C . ARG A 1 250 ? -16.063 -29.768 -23.507 1.00 76.88 250 ARG A C 1
ATOM 1993 O O . ARG A 1 250 ? -15.322 -30.510 -24.146 1.00 76.88 250 ARG A O 1
ATOM 2000 N N . GLN A 1 251 ? -15.614 -28.697 -22.865 1.00 77.12 251 GLN A N 1
ATOM 2001 C CA . GLN A 1 251 ? -14.247 -28.194 -22.921 1.00 77.12 251 GLN A CA 1
ATOM 2002 C C . GLN A 1 251 ? -13.482 -28.452 -21.623 1.00 77.12 251 GLN A C 1
ATOM 2004 O O . GLN A 1 251 ? -14.054 -28.398 -20.534 1.00 77.12 251 GLN A O 1
ATOM 2009 N N . TRP A 1 252 ? -12.165 -28.664 -21.741 1.00 78.12 252 TRP A N 1
ATOM 2010 C CA . TRP A 1 252 ? -11.281 -28.782 -20.579 1.00 78.12 252 TRP A CA 1
ATOM 2011 C C . TRP A 1 252 ? -11.376 -27.550 -19.674 1.00 78.12 252 TRP A C 1
ATOM 2013 O O . TRP A 1 252 ? -11.395 -26.412 -20.150 1.00 78.12 252 TRP A O 1
ATOM 2023 N N . CYS A 1 253 ? -11.430 -27.805 -18.372 1.00 79.38 253 CYS A N 1
ATOM 2024 C CA . CYS A 1 253 ? -11.628 -26.822 -17.325 1.00 79.38 253 CYS A CA 1
ATOM 2025 C C . CYS A 1 253 ? -10.842 -27.268 -16.092 1.00 79.38 253 CYS A C 1
ATOM 2027 O O . CYS A 1 253 ? -11.015 -28.396 -15.635 1.00 79.38 253 CYS A O 1
ATOM 2029 N N . SER A 1 254 ? -9.998 -26.391 -15.564 1.00 79.38 254 SER A N 1
ATOM 2030 C CA . SER A 1 254 ? -9.244 -26.601 -14.331 1.00 79.38 254 SER A CA 1
ATOM 2031 C C . SER A 1 254 ? -9.407 -25.381 -13.434 1.00 79.38 254 SER A C 1
ATOM 2033 O O . SER A 1 254 ? -9.378 -24.245 -13.909 1.00 79.38 254 SER A O 1
ATOM 2035 N N . TRP A 1 255 ? -9.603 -25.613 -12.142 1.00 77.25 255 TRP A N 1
ATOM 2036 C CA . TRP A 1 255 ? -9.628 -24.564 -11.130 1.00 77.25 255 TRP A CA 1
ATOM 2037 C C . TRP A 1 255 ? -8.253 -24.515 -10.469 1.00 77.25 255 TRP A C 1
ATOM 2039 O O . TRP A 1 255 ? -7.745 -25.541 -10.022 1.00 77.25 255 TRP A O 1
ATOM 2049 N N . SER A 1 256 ? -7.624 -23.342 -10.460 1.00 63.78 256 SER A N 1
ATOM 2050 C CA . SER A 1 256 ? -6.328 -23.129 -9.819 1.00 63.78 256 SER A CA 1
ATOM 2051 C C . SER A 1 256 ? -6.536 -22.843 -8.333 1.00 63.78 256 SER A C 1
ATOM 2053 O O . SER A 1 256 ? -6.601 -21.687 -7.924 1.00 63.78 256 SER A O 1
ATOM 2055 N N . GLY A 1 257 ? -6.679 -23.907 -7.546 1.00 54.66 257 GLY A N 1
ATOM 2056 C CA . GLY A 1 257 ? -6.762 -23.852 -6.090 1.00 54.66 257 GLY A CA 1
ATOM 2057 C C . GLY A 1 257 ? -6.365 -25.196 -5.489 1.00 54.66 257 GLY A C 1
ATOM 2058 O O . GLY A 1 257 ? -6.831 -26.244 -5.941 1.00 54.66 257 GLY A O 1
ATOM 2059 N N . GLU A 1 258 ? -5.480 -25.172 -4.496 1.00 46.12 258 GLU A N 1
ATOM 2060 C CA . GLU A 1 258 ? -5.004 -26.361 -3.790 1.00 46.12 258 GLU A CA 1
ATOM 2061 C C . GLU A 1 258 ? -6.144 -27.025 -3.012 1.00 46.12 258 GLU A C 1
ATOM 2063 O O . GLU A 1 258 ? -6.485 -26.615 -1.910 1.00 46.12 258 GLU A O 1
ATOM 2068 N N . ASN A 1 259 ? -6.751 -28.048 -3.613 1.00 39.62 259 ASN A N 1
ATOM 2069 C CA . ASN A 1 259 ? -7.522 -29.098 -2.936 1.00 39.62 259 ASN A CA 1
ATOM 2070 C C . ASN A 1 259 ? -7.633 -30.349 -3.832 1.00 39.62 259 ASN A C 1
ATOM 2072 O O . ASN A 1 259 ? -8.664 -31.016 -3.910 1.00 39.62 259 ASN A O 1
ATOM 2076 N N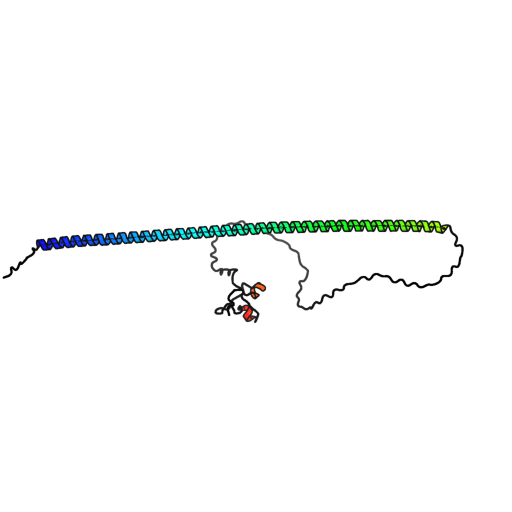 . ALA A 1 260 ? -6.542 -30.672 -4.534 1.00 35.25 260 ALA A N 1
ATOM 2077 C CA . ALA A 1 260 ? -6.361 -31.958 -5.200 1.00 35.25 260 ALA A CA 1
ATOM 2078 C C . ALA A 1 260 ? -5.808 -32.983 -4.193 1.00 35.25 260 ALA A C 1
ATOM 2080 O O . ALA A 1 260 ? -4.659 -33.405 -4.291 1.00 35.25 260 ALA A O 1
ATOM 2081 N N . VAL A 1 261 ? -6.629 -33.345 -3.204 1.00 32.56 261 VAL A N 1
ATOM 2082 C CA . VAL A 1 261 ? -6.360 -34.485 -2.319 1.00 32.56 261 VAL A CA 1
ATOM 2083 C C . VAL A 1 261 ? -7.116 -35.694 -2.862 1.00 32.56 261 VAL A C 1
ATOM 2085 O O . VAL A 1 261 ? -8.334 -35.656 -3.051 1.00 32.56 261 VAL A O 1
ATOM 2088 N N . SER A 1 262 ? -6.381 -36.763 -3.145 1.00 32.16 262 SER A N 1
ATOM 2089 C CA . SER A 1 262 ? -6.862 -38.123 -3.411 1.00 32.16 262 SER A CA 1
ATOM 2090 C C . SER A 1 262 ? -5.843 -39.096 -2.839 1.00 32.16 262 SER A C 1
ATOM 2092 O O . SER A 1 262 ? -4.640 -38.777 -2.960 1.00 32.16 262 SER A O 1
#

Radius of gyration: 55.03 Å; chains: 1; bounding box: 108×64×184 Å

Foldseek 3Di:
DDDDDDDDDDPVNVVVVVVVVVVVVVVVVVVVVVVVVVVVVVVVVVVVVVVVVVVVVVVVVVVVVVVVVVVVVVVVVVVVVVVVVVVVVVVVVVVVVVVVVVVVVVVVVVVVVVVVVVVVVVVVVVVVVVVVVVVVVVPDDCPDDPDDDDDDDDDDDDDDDDDPPPPDDDDDDDDDDDDDDDDDDDDDDDDDDDDDDDDDDDDPPPDPDPDPDPPQFAWPVCVVVVNRVVQAQDPPDDQQDGGPVCVVVVHDTHGPDPDPDD

Organism: NCBI:txid153920